Protein AF-A0A7S2J1M6-F1 (afdb_monomer_lite)

Sequence (266 aa):
MPSKGSQFCLNVWVRNKAAVVKSQAWEQVGDNVFGDVVGRIANNFVPDEEVVQGVAEAVLGDLAPELAKKGIHATAELVFLQSNFFVLLVEVRSADFQRMAENGVISRATAHLIQCFEFLPLVARRPLLSSVLCSVAEGLVPELPDEVQADLARRGGVDARVAAAPIADQAAALFDAVAALRQEELDRQRKNSLKQAARDFTGQKEPTLADVTQAVARRCDADIRRTVDFVRDFLEMADCRGPPTVALEQAPSAAAVGDSSLVQKR

Foldseek 3Di:
DAQLLQKWKKKKFFDCLLVLLLVVLCVVPDPDPCSVVVSVVSSVVDALQVSQVVLVVVCQVVVQVVVVQLQWHKHWDWDDTDRRMTMIMIGTPAGDLVSNCVVVVDPPVVSVVLVVLVPPDPVVSVVVRSVVSSVVSVVCQVPVQVVSQVCCCVPRVTRMRMGMGRPVCVVVVVVVVVVVVVVVVVVVVVVVVVQVVQCVQQVDPGDDPVSSVVSVVVVVVVVVVVVVVVVVVVVVVVVPDDDPPPPPDDDDDDDDDDDDDDDDDD

Structure (mmCIF, N/CA/C/O backbone):
data_AF-A0A7S2J1M6-F1
#
_entry.id   AF-A0A7S2J1M6-F1
#
loop_
_atom_site.group_PDB
_atom_site.id
_atom_site.type_symbol
_atom_site.label_atom_id
_atom_site.label_alt_id
_atom_site.label_comp_id
_atom_site.label_asym_id
_atom_site.label_entity_id
_atom_site.label_seq_id
_atom_site.pdbx_PDB_ins_code
_atom_site.Cartn_x
_atom_site.Cartn_y
_atom_site.Cartn_z
_atom_site.occupancy
_atom_site.B_iso_or_equiv
_atom_site.auth_seq_id
_atom_site.auth_comp_id
_atom_site.auth_asym_id
_atom_site.auth_atom_id
_atom_site.pdbx_PDB_model_num
ATOM 1 N N . MET A 1 1 ? 2.517 -9.360 -26.461 1.00 47.19 1 MET A N 1
ATOM 2 C CA . MET A 1 1 ? 2.371 -10.146 -25.221 1.00 47.19 1 MET A CA 1
ATOM 3 C C . MET A 1 1 ? 3.200 -9.441 -24.164 1.00 47.19 1 MET A C 1
ATOM 5 O O . MET A 1 1 ? 4.403 -9.337 -24.387 1.00 47.19 1 MET A O 1
ATOM 9 N N . PRO A 1 2 ? 2.581 -8.873 -23.120 1.00 56.72 2 PRO A N 1
ATOM 10 C CA . PRO A 1 2 ? 3.318 -8.289 -22.005 1.00 56.72 2 PRO A CA 1
ATOM 11 C C . PRO A 1 2 ? 4.146 -9.378 -21.314 1.00 56.72 2 PRO A C 1
ATOM 13 O O . PRO A 1 2 ? 3.701 -10.520 -21.169 1.00 56.72 2 PRO A O 1
ATOM 16 N N . SER A 1 3 ? 5.386 -9.056 -20.965 1.00 69.88 3 SER A N 1
ATOM 17 C CA . SER A 1 3 ? 6.261 -9.964 -20.232 1.00 69.88 3 SER A CA 1
ATOM 18 C C . SER A 1 3 ? 5.786 -10.061 -18.790 1.00 69.88 3 SER A C 1
ATOM 20 O O . SER A 1 3 ? 5.729 -9.053 -18.100 1.00 69.88 3 SER A O 1
ATOM 22 N N . LYS A 1 4 ? 5.477 -11.272 -18.314 1.00 75.56 4 LYS A N 1
ATOM 23 C CA . LYS A 1 4 ? 4.943 -11.505 -16.958 1.00 75.56 4 LYS A CA 1
ATOM 24 C C . LYS A 1 4 ? 5.809 -10.933 -15.818 1.00 75.56 4 LYS A C 1
ATOM 26 O O . LYS A 1 4 ? 5.301 -10.784 -14.718 1.00 75.56 4 LYS A O 1
ATOM 31 N N . GLY A 1 5 ? 7.086 -10.630 -16.068 1.00 83.19 5 GLY A N 1
ATOM 32 C CA . GLY A 1 5 ? 8.003 -10.062 -15.073 1.00 83.19 5 GLY A CA 1
ATOM 33 C C . GLY A 1 5 ? 8.078 -8.531 -15.037 1.00 83.19 5 GLY A C 1
ATOM 34 O O . GLY A 1 5 ? 8.731 -7.996 -14.156 1.00 83.19 5 GLY A O 1
ATOM 35 N N . SER A 1 6 ? 7.421 -7.804 -15.949 1.00 92.75 6 SER A N 1
ATOM 36 C CA . SER A 1 6 ? 7.389 -6.328 -15.917 1.00 92.75 6 SER A CA 1
ATOM 37 C C . SER A 1 6 ? 6.178 -5.774 -15.155 1.00 92.75 6 SER A C 1
ATOM 39 O O . SER A 1 6 ? 5.836 -4.600 -15.295 1.00 92.75 6 SER A O 1
ATOM 41 N N . GLN A 1 7 ? 5.502 -6.634 -14.392 1.00 96.56 7 GLN A N 1
ATOM 42 C CA . GLN A 1 7 ? 4.302 -6.325 -13.628 1.00 96.56 7 GLN A CA 1
ATOM 43 C C . GLN A 1 7 ? 4.532 -6.630 -12.150 1.00 96.56 7 GLN A C 1
ATOM 45 O O . GLN A 1 7 ? 5.134 -7.647 -11.800 1.00 96.56 7 GLN A O 1
ATOM 50 N N . PHE A 1 8 ? 4.003 -5.774 -11.287 1.00 97.25 8 PHE A N 1
ATOM 51 C CA . PHE A 1 8 ? 3.971 -5.976 -9.843 1.00 97.25 8 PHE A CA 1
ATOM 52 C C . PHE A 1 8 ? 2.732 -5.296 -9.261 1.00 97.25 8 PHE A C 1
ATOM 54 O O . PHE A 1 8 ? 2.086 -4.479 -9.918 1.00 97.25 8 PHE A O 1
ATOM 61 N N . CYS A 1 9 ? 2.387 -5.645 -8.029 1.00 97.88 9 CYS A N 1
ATOM 62 C CA . CYS A 1 9 ? 1.252 -5.065 -7.331 1.00 97.88 9 CYS A CA 1
ATOM 63 C C . CYS A 1 9 ? 1.724 -4.175 -6.188 1.00 97.88 9 CYS A C 1
ATOM 65 O O . CYS A 1 9 ? 2.640 -4.537 -5.452 1.00 97.88 9 CYS A O 1
ATOM 67 N N . LEU A 1 10 ? 1.066 -3.032 -6.022 1.00 98.12 10 LEU A N 1
ATOM 68 C CA . LEU A 1 10 ? 1.240 -2.119 -4.904 1.00 98.12 10 LEU A CA 1
ATOM 69 C C . LEU A 1 10 ? 0.032 -2.251 -3.973 1.00 98.12 10 LEU A C 1
ATOM 71 O O . LEU A 1 10 ? -1.084 -1.878 -4.324 1.00 98.12 10 LEU A O 1
ATOM 75 N N . ASN A 1 11 ? 0.266 -2.815 -2.797 1.00 97.56 11 ASN A N 1
ATOM 76 C CA . ASN A 1 11 ? -0.709 -3.049 -1.743 1.00 97.56 11 ASN A CA 1
ATOM 77 C C . ASN A 1 11 ? -0.677 -1.864 -0.766 1.00 97.56 11 ASN A C 1
ATOM 79 O O . ASN A 1 11 ? 0.378 -1.561 -0.204 1.00 97.56 11 ASN A O 1
ATOM 83 N N . VAL A 1 12 ? -1.810 -1.194 -0.553 1.00 97.06 12 VAL A N 1
ATOM 84 C CA . VAL A 1 12 ? -1.896 0.023 0.270 1.00 97.06 12 VAL A CA 1
ATOM 85 C C . VAL A 1 12 ? -2.959 -0.149 1.352 1.00 97.06 12 VAL A C 1
ATOM 87 O O . VAL A 1 12 ? -4.118 -0.422 1.052 1.00 97.06 12 VAL A O 1
ATOM 90 N N . TRP A 1 13 ? -2.572 0.043 2.616 1.00 95.81 13 TRP A N 1
ATOM 91 C CA . TRP A 1 13 ? -3.456 0.013 3.785 1.00 95.81 13 TRP A CA 1
ATOM 92 C C . TRP A 1 13 ? -3.543 1.399 4.413 1.00 95.81 13 TRP A C 1
ATOM 94 O O . TRP A 1 13 ? -2.564 1.878 4.985 1.00 95.81 13 TRP A O 1
ATOM 104 N N . VAL A 1 14 ? -4.719 2.012 4.383 1.00 95.31 14 VAL A N 1
ATOM 105 C CA . VAL A 1 14 ? -4.987 3.307 5.013 1.00 95.31 14 VAL A CA 1
ATOM 106 C C . VAL A 1 14 ? -5.301 3.095 6.496 1.00 95.31 14 VAL A C 1
ATOM 108 O O . VAL A 1 14 ? -6.255 2.405 6.853 1.00 95.31 14 VAL A O 1
ATOM 111 N N . ARG A 1 15 ? -4.503 3.673 7.397 1.00 92.25 15 ARG A N 1
ATOM 112 C CA . ARG A 1 15 ? -4.643 3.478 8.853 1.00 92.25 15 ARG A CA 1
ATOM 113 C C . ARG A 1 15 ? -5.477 4.552 9.535 1.00 92.25 15 ARG A C 1
ATOM 115 O O . ARG A 1 15 ? -6.099 4.284 10.559 1.00 92.25 15 ARG A O 1
ATOM 122 N N . ASN A 1 16 ? -5.509 5.767 8.993 1.00 89.31 16 ASN A N 1
ATOM 123 C CA . ASN A 1 16 ? -6.052 6.935 9.686 1.00 89.31 16 ASN A CA 1
ATOM 124 C C . ASN A 1 16 ? -7.261 7.578 8.984 1.00 89.31 16 ASN A C 1
ATOM 126 O O . ASN A 1 16 ? -7.291 8.796 8.819 1.00 89.31 16 ASN A O 1
ATOM 130 N N . LYS A 1 17 ? -8.310 6.804 8.658 1.00 82.81 17 LYS A N 1
ATOM 131 C CA . LYS A 1 17 ? -9.544 7.330 8.025 1.00 82.81 17 LYS A CA 1
ATOM 132 C C . LYS A 1 17 ? -10.025 8.647 8.645 1.00 82.81 17 LYS A C 1
ATOM 134 O O . LYS A 1 17 ? -10.287 9.608 7.933 1.00 82.81 17 LYS A O 1
ATOM 139 N N . ALA A 1 18 ? -10.126 8.696 9.974 1.00 80.06 18 ALA A N 1
ATOM 140 C CA . ALA A 1 18 ? -10.664 9.859 10.676 1.00 80.06 18 ALA A CA 1
ATOM 141 C C . ALA A 1 18 ? -9.866 11.148 10.411 1.00 80.06 18 ALA A C 1
ATOM 143 O O . ALA A 1 18 ? -10.448 12.230 10.401 1.00 80.06 18 ALA A O 1
ATOM 144 N N . ALA A 1 19 ? -8.553 11.042 10.188 1.00 80.19 19 ALA A N 1
ATOM 145 C CA . ALA A 1 19 ? -7.719 12.186 9.841 1.00 80.19 19 ALA A CA 1
ATOM 146 C C . ALA A 1 19 ? -7.957 12.634 8.393 1.00 80.19 19 ALA A C 1
ATOM 148 O O . ALA A 1 19 ? -8.069 13.833 8.158 1.00 80.19 19 ALA A O 1
ATOM 149 N N . VAL A 1 20 ? -8.121 11.686 7.463 1.00 81.12 20 VAL A N 1
ATOM 150 C CA . VAL A 1 20 ? -8.405 11.966 6.044 1.00 81.12 20 VAL A CA 1
ATOM 151 C C . VAL A 1 20 ? -9.779 12.615 5.863 1.00 81.12 20 VAL A C 1
ATOM 153 O O . VAL A 1 20 ? -9.910 13.624 5.179 1.00 81.12 20 VAL A O 1
ATOM 156 N N . VAL A 1 21 ? -10.813 12.101 6.538 1.00 80.88 21 VAL A N 1
ATOM 157 C CA . VAL A 1 21 ? -12.148 12.725 6.496 1.00 80.88 21 VAL A CA 1
ATOM 158 C C . VAL A 1 21 ? -12.108 14.120 7.110 1.00 80.88 21 VAL A C 1
ATOM 160 O O . VAL A 1 21 ? -12.765 15.038 6.621 1.00 80.88 21 VAL A O 1
ATOM 163 N N . LYS A 1 22 ? -11.320 14.303 8.178 1.00 78.56 22 LYS A N 1
ATOM 164 C CA . LYS A 1 22 ? -11.146 15.617 8.786 1.00 78.56 22 LYS A CA 1
ATOM 165 C C . LYS A 1 22 ? -10.484 16.583 7.799 1.00 78.56 22 LYS A C 1
ATOM 167 O O . LYS A 1 22 ? -11.046 17.649 7.593 1.00 78.56 22 LYS A O 1
ATOM 172 N N . SER A 1 23 ? -9.363 16.239 7.163 1.00 78.69 23 SER A N 1
ATOM 173 C CA . SER A 1 23 ? -8.693 17.149 6.218 1.00 78.69 23 SER A CA 1
ATOM 174 C C . SER A 1 23 ? -9.594 17.539 5.041 1.00 78.69 23 SER A C 1
ATOM 176 O O . SER A 1 23 ? -9.732 18.727 4.761 1.00 78.69 23 SER A O 1
ATOM 178 N N . GLN A 1 24 ? -10.306 16.581 4.441 1.00 79.31 24 GLN A N 1
ATOM 179 C CA . GLN A 1 24 ? -11.244 16.855 3.343 1.00 79.31 24 GLN A CA 1
ATOM 180 C C . GLN A 1 24 ? -12.424 17.743 3.769 1.00 79.31 24 GLN A C 1
ATOM 182 O O . GLN A 1 24 ? -12.819 18.653 3.040 1.00 79.31 24 GLN A O 1
ATOM 187 N N . ALA A 1 25 ? -12.984 17.519 4.961 1.00 78.94 25 ALA A N 1
ATOM 188 C CA . ALA A 1 25 ? -14.056 18.366 5.482 1.00 78.94 25 ALA A CA 1
ATOM 189 C C . ALA A 1 25 ? -13.577 19.805 5.741 1.00 78.94 25 ALA A C 1
ATOM 191 O O . ALA A 1 25 ? -14.325 20.753 5.509 1.00 78.94 25 ALA A O 1
ATOM 192 N N . TRP A 1 26 ? -12.333 19.977 6.197 1.00 76.00 26 TRP A N 1
ATOM 193 C CA . TRP A 1 26 ? -11.738 21.298 6.412 1.00 76.00 26 TRP A CA 1
ATOM 194 C C . TRP A 1 26 ? -11.532 22.063 5.098 1.00 76.00 26 TRP A C 1
ATOM 196 O O . TRP A 1 26 ? -11.856 23.248 5.041 1.00 76.00 26 TRP A O 1
ATOM 206 N N . GLU A 1 27 ? -11.095 21.395 4.027 1.00 81.81 27 GLU A N 1
ATOM 207 C CA . GLU A 1 27 ? -10.958 22.025 2.704 1.00 81.81 27 GLU A CA 1
ATOM 208 C C . GLU A 1 27 ? -12.296 22.520 2.135 1.00 81.81 27 GLU A C 1
ATOM 210 O O . GLU A 1 27 ? -12.349 23.589 1.529 1.00 81.81 27 GLU A O 1
ATOM 215 N N . GLN A 1 28 ? -13.392 21.784 2.352 1.00 79.06 28 GLN A N 1
ATOM 216 C CA . GLN A 1 28 ? -14.710 22.165 1.826 1.00 79.06 28 GLN A CA 1
ATOM 217 C C . GLN A 1 28 ? -15.414 23.259 2.641 1.00 79.06 28 GLN A C 1
ATOM 219 O O . GLN A 1 28 ? -16.162 24.059 2.079 1.00 79.06 28 GLN A O 1
ATOM 224 N N . VAL A 1 29 ? -15.224 23.286 3.964 1.00 75.50 29 VAL A N 1
ATOM 225 C CA . VAL A 1 29 ? -15.975 24.174 4.876 1.00 75.50 29 VAL A CA 1
ATOM 226 C C . VAL A 1 29 ? -15.217 25.481 5.178 1.00 75.50 29 VAL A C 1
ATOM 228 O O . VAL A 1 29 ? -15.825 26.463 5.623 1.00 75.50 29 VAL A O 1
ATOM 231 N N . GLY A 1 30 ? -13.910 25.522 4.892 1.00 68.00 30 GLY A N 1
ATOM 232 C CA . GLY A 1 30 ? -13.017 26.631 5.233 1.00 68.00 30 GLY A CA 1
ATOM 233 C C . GLY A 1 30 ? -12.743 26.731 6.741 1.00 68.00 30 GLY A C 1
ATOM 234 O O . GLY A 1 30 ? -13.326 25.995 7.536 1.00 68.00 30 GLY A O 1
ATOM 235 N N . ASP A 1 31 ? -11.891 27.682 7.149 1.00 73.56 31 ASP A N 1
ATOM 236 C CA . ASP A 1 31 ? -11.398 27.890 8.534 1.00 73.56 31 ASP A CA 1
ATOM 237 C C . ASP A 1 31 ? -12.462 28.327 9.569 1.00 73.56 31 ASP A C 1
ATOM 239 O O . ASP A 1 31 ? -12.168 28.888 10.629 1.00 73.56 31 ASP A O 1
ATOM 243 N N . ASN A 1 32 ? -13.739 28.083 9.295 1.00 71.31 32 ASN A N 1
ATOM 244 C CA . ASN A 1 32 ? -14.811 28.414 10.212 1.00 71.31 32 ASN A CA 1
ATOM 245 C C . ASN A 1 32 ? -14.785 27.480 11.433 1.00 71.31 32 ASN A C 1
ATOM 247 O O . ASN A 1 32 ? -14.615 26.267 11.321 1.00 71.31 32 ASN A O 1
ATOM 251 N N . VAL A 1 33 ? -15.065 28.046 12.612 1.00 67.81 33 VAL A N 1
ATOM 252 C CA . VAL A 1 33 ? -15.052 27.400 13.948 1.00 67.81 33 VAL A CA 1
ATOM 253 C C . VAL A 1 33 ? -15.918 26.121 14.040 1.00 67.81 33 VAL A C 1
ATOM 255 O O . VAL A 1 33 ? -15.810 25.346 14.987 1.00 67.81 33 VAL A O 1
ATOM 258 N N . PHE A 1 34 ? -16.754 25.846 13.037 1.00 69.94 34 PHE A N 1
ATOM 259 C CA . PHE A 1 34 ? -17.574 24.639 12.936 1.00 69.94 34 PHE A CA 1
ATOM 260 C C . PHE A 1 34 ? -16.851 23.407 12.356 1.00 69.94 34 PHE A C 1
ATOM 262 O O . PHE A 1 34 ? -17.413 22.310 12.417 1.00 69.94 34 PHE A O 1
ATOM 269 N N . GLY A 1 35 ? -15.618 23.536 11.848 1.00 63.69 35 GLY A N 1
ATOM 270 C CA . GLY A 1 35 ? -14.885 22.446 11.185 1.00 63.69 35 GLY A CA 1
ATOM 271 C C . GLY A 1 35 ? -14.707 21.183 12.040 1.00 63.69 35 GLY A C 1
ATOM 272 O O . GLY A 1 35 ? -14.853 20.063 11.549 1.00 63.69 35 GLY A O 1
ATOM 273 N N . ASP A 1 36 ? -14.490 21.329 13.350 1.00 69.31 36 ASP A N 1
ATOM 274 C CA . ASP A 1 36 ? -14.321 20.183 14.256 1.00 69.31 36 ASP A CA 1
ATOM 275 C C . ASP A 1 36 ? -15.618 19.395 14.502 1.00 69.31 36 ASP A C 1
ATOM 277 O O . ASP A 1 36 ? -15.585 18.171 14.661 1.00 69.31 36 ASP A O 1
ATOM 281 N N . VAL A 1 37 ? -16.770 20.074 14.520 1.00 71.62 37 VAL A N 1
ATOM 282 C CA . VAL A 1 37 ? -18.077 19.424 14.704 1.00 71.62 37 VAL A CA 1
ATOM 283 C C . VAL A 1 37 ? -18.507 18.745 13.406 1.00 71.62 37 VAL A C 1
ATOM 285 O O . VAL A 1 37 ? -18.929 17.587 13.435 1.00 71.62 37 VAL A O 1
ATOM 288 N N . VAL A 1 38 ? -18.334 19.423 12.267 1.00 69.31 38 VAL A N 1
ATOM 289 C CA . VAL A 1 38 ? -18.651 18.871 10.942 1.00 69.31 38 VAL A CA 1
ATOM 290 C C . VAL A 1 38 ? -17.779 17.655 10.638 1.00 69.31 38 VAL A C 1
ATOM 292 O O . VAL A 1 38 ? -18.313 16.635 10.215 1.00 69.31 38 VAL A O 1
ATOM 295 N N . GLY A 1 39 ? -16.482 17.689 10.961 1.00 68.12 39 GLY A N 1
ATOM 296 C CA . GLY A 1 39 ? -15.585 16.546 10.765 1.00 68.12 39 GLY A CA 1
ATOM 297 C C . GLY A 1 39 ? -16.007 15.293 11.545 1.00 68.12 39 GLY A C 1
ATOM 298 O O . GLY A 1 39 ? -15.953 14.185 11.013 1.00 68.12 39 GLY A O 1
ATOM 299 N N . ARG A 1 40 ? -16.497 15.441 12.787 1.00 70.75 40 ARG A N 1
ATOM 300 C CA . ARG A 1 40 ? -17.005 14.299 13.577 1.00 70.75 40 ARG A CA 1
ATOM 301 C C . ARG A 1 40 ? -18.289 13.711 13.005 1.00 70.75 40 ARG A C 1
ATOM 303 O O . ARG A 1 40 ? -18.474 12.499 13.070 1.00 70.75 40 ARG A O 1
ATOM 310 N N . ILE A 1 41 ? -19.174 14.561 12.490 1.00 69.25 41 ILE A N 1
ATOM 311 C CA . ILE A 1 41 ? -20.429 14.128 11.874 1.00 69.25 41 ILE A CA 1
ATOM 312 C C . ILE A 1 41 ? -20.116 13.430 10.547 1.00 69.25 41 ILE A C 1
ATOM 314 O O . ILE A 1 41 ? -20.495 12.276 10.377 1.00 69.25 41 ILE A O 1
ATOM 318 N N . ALA A 1 42 ? -19.342 14.070 9.668 1.00 68.12 42 ALA A N 1
ATOM 319 C CA . ALA A 1 42 ? -18.952 13.537 8.365 1.00 68.12 42 ALA A CA 1
ATOM 320 C C . ALA A 1 42 ? -18.260 12.170 8.471 1.00 68.12 42 ALA A C 1
ATOM 322 O O . ALA A 1 42 ? -18.584 11.263 7.712 1.00 68.12 42 ALA A O 1
ATOM 323 N N . ASN A 1 43 ? -17.394 11.964 9.468 1.00 74.12 43 ASN A N 1
ATOM 324 C CA . ASN A 1 43 ? -16.700 10.685 9.652 1.00 74.12 43 ASN A CA 1
ATOM 325 C C . ASN A 1 43 ? -17.636 9.488 9.919 1.00 74.12 43 ASN A C 1
ATOM 327 O O . ASN A 1 43 ? -17.254 8.349 9.650 1.00 74.12 43 ASN A O 1
ATOM 331 N N . ASN A 1 44 ? -18.852 9.737 10.417 1.00 75.25 44 ASN A N 1
ATOM 332 C CA . ASN A 1 44 ? -19.869 8.700 10.605 1.00 75.25 44 ASN A CA 1
ATOM 333 C C . ASN A 1 44 ? -20.751 8.482 9.364 1.00 75.25 44 ASN A C 1
ATOM 335 O O . ASN A 1 44 ? -21.422 7.457 9.292 1.00 75.25 44 ASN A O 1
ATOM 339 N N . PHE A 1 45 ? -20.784 9.436 8.429 1.00 79.12 45 PHE A N 1
ATOM 340 C CA . PHE A 1 45 ? -21.644 9.384 7.242 1.00 79.12 45 PHE A CA 1
ATOM 341 C C . PHE A 1 45 ? -20.906 8.957 5.977 1.00 79.12 45 PHE A C 1
ATOM 343 O O . PHE A 1 45 ? -21.523 8.322 5.130 1.00 79.12 45 PHE A O 1
ATOM 350 N N . VAL A 1 46 ? -19.615 9.276 5.851 1.00 79.62 46 VAL A N 1
ATOM 351 C CA . VAL A 1 46 ? -18.814 8.881 4.688 1.00 79.62 46 VAL A CA 1
ATOM 352 C C . VAL A 1 46 ? -18.369 7.423 4.864 1.00 79.62 46 VAL A C 1
ATOM 354 O O . VAL A 1 46 ? -17.653 7.131 5.835 1.00 79.62 46 VAL A O 1
ATOM 357 N N . PRO A 1 47 ? -18.770 6.496 3.976 1.00 84.50 47 PRO A N 1
ATOM 358 C CA . PRO A 1 47 ? -18.284 5.121 3.977 1.00 84.50 47 PRO A CA 1
ATOM 359 C C . PRO A 1 47 ? -16.755 5.073 3.882 1.00 84.50 47 PRO A C 1
ATOM 361 O O . PRO A 1 47 ? -16.139 5.883 3.192 1.00 84.50 47 PRO A O 1
ATOM 364 N N . ASP A 1 48 ? -16.124 4.111 4.560 1.00 84.56 48 ASP A N 1
ATOM 365 C CA . ASP A 1 48 ? -14.664 3.913 4.496 1.00 84.56 48 ASP A CA 1
ATOM 366 C C . ASP A 1 48 ? -14.185 3.753 3.044 1.00 84.56 48 ASP A C 1
ATOM 368 O O . ASP A 1 48 ? -13.142 4.278 2.662 1.00 84.56 48 ASP A O 1
ATOM 372 N N . GLU A 1 49 ? -14.994 3.068 2.240 1.00 88.62 49 GLU A N 1
ATOM 373 C CA . GLU A 1 49 ? -14.730 2.743 0.841 1.00 88.62 49 GLU A CA 1
ATOM 374 C C . GLU A 1 49 ? -14.636 3.990 -0.046 1.00 88.62 49 GLU A C 1
ATOM 376 O O . GLU A 1 49 ? -13.756 4.041 -0.898 1.00 88.62 49 GLU A O 1
ATOM 381 N N . GLU A 1 50 ? -15.457 5.021 0.188 1.00 90.12 50 GLU A N 1
ATOM 382 C CA . GLU A 1 50 ? -15.409 6.270 -0.592 1.00 90.12 50 GLU A CA 1
ATOM 383 C C . GLU A 1 50 ? -14.106 7.039 -0.342 1.00 90.12 50 GLU A C 1
ATOM 385 O O . GLU A 1 50 ? -13.464 7.520 -1.276 1.00 90.12 50 GLU A O 1
ATOM 390 N N . VAL A 1 51 ? -13.670 7.109 0.922 1.00 89.69 51 VAL A N 1
ATOM 391 C CA . VAL A 1 51 ? -12.403 7.761 1.290 1.00 89.69 51 VAL A CA 1
ATOM 392 C C . VAL A 1 51 ? -11.232 7.032 0.640 1.00 89.69 51 VAL A C 1
ATOM 394 O O . VAL A 1 51 ? -10.332 7.651 0.076 1.00 89.69 51 VAL A O 1
ATOM 397 N N . VAL A 1 52 ? -11.244 5.704 0.717 1.00 93.62 52 VAL A N 1
ATOM 398 C CA . VAL A 1 52 ? -10.154 4.857 0.228 1.00 93.62 52 VAL A CA 1
ATOM 399 C C . VAL A 1 52 ? -10.112 4.850 -1.292 1.00 93.62 52 VAL A C 1
ATOM 401 O O . VAL A 1 52 ? -9.022 4.892 -1.855 1.00 93.62 52 VAL A O 1
ATOM 404 N N . GLN A 1 53 ? -11.267 4.886 -1.957 1.00 95.69 53 GLN A N 1
ATOM 405 C CA . GLN A 1 53 ? -11.353 5.072 -3.399 1.00 95.69 53 GLN A CA 1
ATOM 406 C C . GLN A 1 53 ? -10.746 6.414 -3.822 1.00 95.69 53 GLN A C 1
ATOM 408 O O . GLN A 1 53 ? -9.918 6.434 -4.728 1.00 95.69 53 GLN A O 1
ATOM 413 N N . GLY A 1 54 ? -11.068 7.512 -3.129 1.00 93.81 54 GLY A N 1
ATOM 414 C CA . GLY A 1 54 ? -10.469 8.820 -3.415 1.00 93.81 54 GLY A CA 1
ATOM 415 C C . GLY A 1 54 ? -8.943 8.825 -3.256 1.00 93.81 54 GLY A C 1
ATOM 416 O O . GLY A 1 54 ? -8.229 9.366 -4.099 1.00 93.81 54 GLY A O 1
ATOM 417 N N . VAL A 1 55 ? -8.422 8.164 -2.214 1.00 95.06 55 VAL A N 1
ATOM 418 C CA . VAL A 1 55 ? -6.970 7.979 -2.037 1.00 95.06 55 VAL A CA 1
ATOM 419 C C . VAL A 1 55 ? -6.384 7.125 -3.165 1.00 95.06 55 VAL A C 1
ATOM 421 O O . VAL A 1 55 ? -5.336 7.471 -3.707 1.00 95.06 55 VAL A O 1
ATOM 424 N N . ALA A 1 56 ? -7.048 6.033 -3.548 1.00 96.88 56 ALA A N 1
ATOM 425 C CA . ALA A 1 56 ? -6.588 5.154 -4.618 1.00 96.88 56 ALA A CA 1
ATOM 426 C C . ALA A 1 56 ? -6.525 5.879 -5.970 1.00 96.88 56 ALA A C 1
ATOM 428 O O . ALA A 1 56 ? -5.532 5.746 -6.681 1.00 96.88 56 ALA A O 1
ATOM 429 N N . GLU A 1 57 ? -7.539 6.678 -6.305 1.00 97.12 57 GLU A N 1
ATOM 430 C CA . GLU A 1 57 ? -7.591 7.487 -7.527 1.00 97.12 57 GLU A CA 1
ATOM 431 C C . GLU A 1 57 ? -6.501 8.567 -7.550 1.00 97.12 57 GLU A C 1
ATOM 433 O O . GLU A 1 57 ? -5.857 8.761 -8.583 1.00 97.12 57 GLU A O 1
ATOM 438 N N . ALA A 1 58 ? -6.229 9.216 -6.412 1.00 95.50 58 ALA A N 1
ATOM 439 C CA . ALA A 1 58 ? -5.132 10.177 -6.292 1.00 95.50 58 ALA A CA 1
ATOM 440 C C . ALA A 1 58 ? -3.765 9.515 -6.535 1.00 95.50 58 ALA A C 1
ATOM 442 O O . ALA A 1 58 ? -2.975 10.001 -7.346 1.00 95.50 58 ALA A O 1
ATOM 443 N N . VAL A 1 59 ? -3.507 8.361 -5.903 1.00 96.88 59 VAL A N 1
ATOM 444 C CA . VAL A 1 59 ? -2.273 7.589 -6.137 1.00 96.88 59 VAL A CA 1
ATOM 445 C C . VAL A 1 59 ? -2.185 7.154 -7.599 1.00 96.88 59 VAL A C 1
ATOM 447 O O . VAL A 1 59 ? -1.125 7.269 -8.204 1.00 96.88 59 VAL A O 1
ATOM 450 N N . LEU A 1 60 ? -3.288 6.690 -8.191 1.00 96.75 60 LEU A N 1
ATOM 451 C CA . LEU A 1 60 ? -3.339 6.264 -9.590 1.00 96.75 60 LEU A CA 1
ATOM 452 C C . LEU A 1 60 ? -2.974 7.405 -10.554 1.00 96.75 60 LEU A C 1
ATOM 454 O O . LEU A 1 60 ? -2.228 7.184 -11.510 1.00 96.75 60 LEU A O 1
ATOM 458 N N . GLY A 1 61 ? -3.481 8.613 -10.289 1.00 96.62 61 GLY A N 1
ATOM 459 C CA . GLY A 1 61 ? -3.216 9.813 -11.081 1.00 96.62 61 GLY A CA 1
ATOM 460 C C . GLY A 1 61 ? -1.769 10.298 -10.992 1.00 96.62 61 GLY A C 1
ATOM 461 O O . GLY A 1 61 ? -1.209 10.712 -12.007 1.00 96.62 61 GLY A O 1
ATOM 462 N N . ASP A 1 62 ? -1.147 10.193 -9.817 1.00 96.88 62 ASP A N 1
ATOM 463 C CA . ASP A 1 62 ? 0.205 10.708 -9.571 1.00 96.88 62 ASP A CA 1
ATOM 464 C C . ASP A 1 62 ? 1.314 9.689 -9.884 1.00 96.88 62 ASP A C 1
ATOM 466 O O . ASP A 1 62 ? 2.413 10.072 -10.298 1.00 96.88 62 ASP A O 1
ATOM 470 N N . LEU A 1 63 ? 1.043 8.386 -9.760 1.00 97.19 63 LEU A N 1
ATOM 471 C CA . LEU A 1 63 ? 2.071 7.347 -9.839 1.00 97.19 63 LEU A CA 1
ATOM 472 C C . LEU A 1 63 ? 2.791 7.307 -11.194 1.00 97.19 63 LEU A C 1
ATOM 474 O O . LEU A 1 63 ? 4.022 7.308 -11.251 1.00 97.19 63 LEU A O 1
ATOM 478 N N . ALA A 1 64 ? 2.042 7.274 -12.299 1.00 96.94 64 ALA A N 1
ATOM 479 C CA . ALA A 1 64 ? 2.639 7.203 -13.632 1.00 96.94 64 ALA A CA 1
ATOM 480 C C . ALA A 1 64 ? 3.440 8.475 -13.994 1.00 96.94 64 ALA A C 1
ATOM 482 O O . ALA A 1 64 ? 4.569 8.335 -14.475 1.00 96.94 64 ALA A O 1
ATOM 483 N N . PRO A 1 65 ? 2.942 9.705 -13.739 1.00 97.38 65 PRO A N 1
ATOM 484 C CA . PRO A 1 65 ? 3.738 10.922 -13.890 1.00 97.38 65 PRO A CA 1
ATOM 485 C C . PRO A 1 65 ? 5.024 10.944 -13.055 1.00 97.38 65 PRO A C 1
ATOM 487 O O . PRO A 1 65 ? 6.063 11.354 -13.574 1.00 97.38 65 PRO A O 1
ATOM 490 N N . GLU A 1 66 ? 4.992 10.507 -11.792 1.00 96.44 66 GLU A N 1
ATOM 491 C CA . GLU A 1 66 ? 6.190 10.469 -10.939 1.00 96.44 66 GLU A CA 1
ATOM 492 C C . GLU A 1 66 ? 7.227 9.460 -11.463 1.00 96.44 66 GLU A C 1
ATOM 494 O O . GLU A 1 66 ? 8.410 9.791 -11.584 1.00 96.44 66 GLU A O 1
ATOM 499 N N . LEU A 1 67 ? 6.800 8.270 -11.900 1.00 97.12 67 LEU A N 1
ATOM 500 C CA . LEU A 1 67 ? 7.687 7.294 -12.549 1.00 97.12 67 LEU A CA 1
ATOM 501 C C . LEU A 1 67 ? 8.254 7.816 -13.878 1.00 97.12 67 LEU A C 1
ATOM 503 O O . LEU A 1 67 ? 9.439 7.630 -14.172 1.00 97.12 67 LEU A O 1
ATOM 507 N N . ALA A 1 68 ? 7.457 8.553 -14.655 1.00 97.50 68 ALA A N 1
ATOM 508 C CA . ALA A 1 68 ? 7.913 9.154 -15.904 1.00 97.50 68 ALA A CA 1
ATOM 509 C C . ALA A 1 68 ? 9.023 10.192 -15.675 1.00 97.50 68 ALA A C 1
ATOM 511 O O . ALA A 1 68 ? 9.929 10.310 -16.506 1.00 97.50 68 ALA A O 1
ATOM 512 N N . LYS A 1 69 ? 9.025 10.904 -14.534 1.00 96.56 69 LYS A N 1
ATOM 513 C CA . LYS A 1 69 ? 10.128 11.813 -14.169 1.00 96.56 69 LYS A CA 1
ATOM 514 C C . LYS A 1 69 ? 11.457 11.073 -14.035 1.00 96.56 69 LYS A C 1
ATOM 516 O O . LYS A 1 69 ? 12.482 11.618 -14.452 1.00 96.56 69 LYS A O 1
ATOM 521 N N . LYS A 1 70 ? 11.414 9.828 -13.550 1.00 96.44 70 LYS A N 1
ATOM 522 C CA . LYS A 1 70 ? 12.557 8.912 -13.428 1.00 96.44 70 LYS A CA 1
ATOM 523 C C . LYS A 1 70 ? 12.949 8.230 -14.745 1.00 96.44 70 LYS A C 1
ATOM 525 O O . LYS A 1 70 ? 13.946 7.520 -14.778 1.00 96.44 70 LYS A O 1
ATOM 530 N N . GLY A 1 71 ? 12.211 8.462 -15.833 1.00 97.38 71 GLY A N 1
ATOM 531 C CA . GLY A 1 71 ? 12.425 7.790 -17.117 1.00 97.38 71 GLY A CA 1
ATOM 532 C C . GLY A 1 71 ? 11.742 6.428 -17.219 1.00 97.38 71 GLY A C 1
ATOM 533 O O . GLY A 1 71 ? 12.122 5.625 -18.061 1.00 97.38 71 GLY A O 1
ATOM 534 N N . ILE A 1 72 ? 10.744 6.139 -16.384 1.00 97.81 72 ILE A N 1
ATOM 535 C CA . ILE A 1 72 ? 10.017 4.866 -16.404 1.00 97.81 72 ILE A CA 1
ATOM 536 C C . ILE A 1 72 ? 8.590 5.126 -16.881 1.00 97.81 72 ILE A C 1
ATOM 538 O O . ILE A 1 72 ? 7.838 5.870 -16.258 1.00 97.81 72 ILE A O 1
ATOM 542 N N . HIS A 1 73 ? 8.193 4.495 -17.982 1.00 97.88 73 HIS A N 1
ATOM 543 C CA . HIS A 1 73 ? 6.826 4.567 -18.480 1.00 97.88 73 HIS A CA 1
ATOM 544 C C . HIS A 1 73 ? 6.050 3.352 -17.988 1.00 97.88 73 HIS A C 1
ATOM 546 O O . HIS A 1 73 ? 6.248 2.231 -18.465 1.00 97.88 73 HIS A O 1
ATOM 552 N N . ALA A 1 74 ? 5.151 3.587 -17.039 1.00 97.56 74 ALA A N 1
ATOM 553 C CA . ALA A 1 74 ? 4.298 2.560 -16.469 1.00 97.56 74 ALA A CA 1
ATOM 554 C C . ALA A 1 74 ? 2.816 2.907 -16.637 1.00 97.56 74 ALA A C 1
ATOM 556 O O . ALA A 1 74 ? 2.437 4.075 -16.721 1.00 97.56 74 ALA A O 1
ATOM 557 N N . THR A 1 75 ? 1.981 1.874 -16.677 1.00 97.56 75 THR A N 1
ATOM 558 C CA . THR A 1 75 ? 0.530 1.982 -16.507 1.00 97.56 75 THR A CA 1
ATOM 559 C C . THR A 1 75 ? 0.165 1.421 -15.144 1.00 97.56 75 THR A C 1
ATOM 561 O O . THR A 1 75 ? 0.715 0.394 -14.755 1.00 97.56 75 THR A O 1
ATOM 564 N N . ALA A 1 76 ? -0.760 2.067 -14.445 1.00 97.88 76 ALA A N 1
ATOM 565 C CA . ALA A 1 76 ? -1.296 1.577 -13.186 1.00 97.88 76 ALA A CA 1
ATOM 566 C C . ALA A 1 76 ? -2.811 1.379 -13.319 1.00 97.88 76 ALA A C 1
ATOM 568 O O . ALA A 1 76 ? -3.468 2.135 -14.035 1.00 97.88 76 ALA A O 1
ATOM 569 N N . GLU A 1 77 ? -3.351 0.366 -12.648 1.00 97.88 77 GLU A N 1
ATOM 570 C CA . GLU A 1 77 ? -4.780 0.048 -12.627 1.00 97.88 77 GLU A CA 1
ATOM 571 C C . GLU A 1 77 ? -5.202 -0.381 -11.219 1.00 97.88 77 GLU A C 1
ATOM 573 O O . GLU A 1 77 ? -4.499 -1.152 -10.566 1.00 97.88 77 GLU A O 1
ATOM 578 N N . LEU A 1 78 ? -6.354 0.095 -10.744 1.00 97.88 78 LEU A N 1
ATOM 579 C CA . LEU A 1 78 ? -6.951 -0.370 -9.493 1.00 97.88 78 LEU A CA 1
ATOM 580 C C . LEU A 1 78 ? -7.607 -1.740 -9.714 1.00 97.88 78 LEU A C 1
ATOM 582 O O . LEU A 1 78 ? -8.629 -1.830 -10.387 1.00 97.88 78 LEU A O 1
ATOM 586 N N . VAL A 1 79 ? -7.038 -2.800 -9.133 1.00 97.31 79 VAL A N 1
ATOM 587 C CA . VAL A 1 79 ? -7.516 -4.185 -9.337 1.00 97.31 79 VAL A CA 1
ATOM 588 C C . VAL A 1 79 ? -8.285 -4.754 -8.149 1.00 97.31 79 VAL A C 1
ATOM 590 O O . VAL A 1 79 ? -8.999 -5.746 -8.291 1.00 97.31 79 VAL A O 1
ATOM 593 N N . PHE A 1 80 ? -8.141 -4.154 -6.968 1.00 96.38 80 PHE A N 1
ATOM 594 C CA . PHE A 1 80 ? -8.836 -4.589 -5.762 1.00 96.38 80 PHE A CA 1
ATOM 595 C C . PHE A 1 80 ? -9.058 -3.413 -4.818 1.00 96.38 80 PHE A C 1
ATOM 597 O O . PHE A 1 80 ? -8.148 -2.611 -4.610 1.00 96.38 80 PHE A O 1
ATOM 604 N N . LEU A 1 81 ? -10.241 -3.348 -4.212 1.00 95.12 81 LEU A N 1
ATOM 605 C CA . LEU A 1 81 ? -10.588 -2.375 -3.183 1.00 95.12 81 LEU A CA 1
ATOM 606 C C . LEU A 1 81 ? -11.541 -3.030 -2.182 1.00 95.12 81 LEU A C 1
ATOM 608 O O . LEU A 1 81 ? -12.561 -3.600 -2.571 1.00 95.12 81 LEU A O 1
ATOM 612 N N . GLN A 1 82 ? -11.197 -2.969 -0.898 1.00 92.44 82 GLN A N 1
ATOM 613 C CA . GLN A 1 82 ? -12.038 -3.455 0.188 1.00 92.44 82 GLN A CA 1
ATOM 614 C C . GLN A 1 82 ? -11.731 -2.699 1.484 1.00 92.44 82 GLN A C 1
ATOM 616 O O . GLN A 1 82 ? -10.617 -2.783 2.003 1.00 92.44 82 GLN A O 1
ATOM 621 N N . SER A 1 83 ? -12.740 -2.035 2.060 1.00 89.81 83 SER A N 1
ATOM 622 C CA . SER A 1 83 ? -12.595 -1.253 3.296 1.00 89.81 83 SER A CA 1
ATOM 623 C C . SER A 1 83 ? -11.410 -0.277 3.198 1.00 89.81 83 SER A C 1
ATOM 625 O O . SER A 1 83 ? -11.368 0.517 2.266 1.00 89.81 83 SER A O 1
ATOM 627 N N . ASN A 1 84 ? -10.442 -0.339 4.115 1.00 92.81 84 ASN A N 1
ATOM 628 C CA . ASN A 1 84 ? -9.257 0.515 4.168 1.00 92.81 84 ASN A CA 1
ATOM 629 C C . ASN A 1 84 ? -8.048 -0.005 3.374 1.00 92.81 84 ASN A C 1
ATOM 631 O O . ASN A 1 84 ? -6.920 0.431 3.614 1.00 92.81 84 ASN A O 1
ATOM 635 N N . PHE A 1 85 ? -8.262 -0.938 2.450 1.00 94.94 85 PHE A N 1
ATOM 636 C CA . PHE A 1 85 ? -7.208 -1.581 1.682 1.00 94.94 85 PHE A CA 1
ATOM 637 C C . PHE A 1 85 ? -7.511 -1.581 0.185 1.00 94.94 85 PHE A C 1
ATOM 639 O O . PHE A 1 85 ? -8.633 -1.863 -0.240 1.00 94.94 85 PHE A O 1
ATOM 646 N N . PHE A 1 86 ? -6.489 -1.314 -0.622 1.00 97.06 86 PHE A N 1
ATOM 647 C CA . PHE A 1 86 ? -6.577 -1.415 -2.072 1.00 97.06 86 PHE A CA 1
ATOM 648 C C . PHE A 1 86 ? -5.272 -1.916 -2.691 1.00 97.06 86 PHE A C 1
ATOM 650 O O . PHE A 1 86 ? -4.200 -1.849 -2.083 1.00 97.06 86 PHE A O 1
ATOM 657 N N . VAL A 1 87 ? -5.377 -2.433 -3.915 1.00 97.81 87 VAL A N 1
ATOM 658 C CA . VAL A 1 87 ? -4.248 -2.955 -4.690 1.00 97.81 87 VAL A CA 1
ATOM 659 C C . VAL A 1 87 ? -4.227 -2.311 -6.066 1.00 97.81 87 VAL A C 1
ATOM 661 O O . VAL A 1 87 ? -5.210 -2.381 -6.808 1.00 97.81 87 VAL A O 1
ATOM 664 N N . LEU A 1 88 ? -3.079 -1.740 -6.420 1.00 98.19 88 LEU A N 1
ATOM 665 C CA . LEU A 1 88 ? -2.796 -1.251 -7.764 1.00 98.19 88 LEU A CA 1
ATOM 666 C C . LEU A 1 88 ? -1.916 -2.256 -8.510 1.00 98.19 88 LEU A C 1
ATOM 668 O O . LEU A 1 88 ? -0.862 -2.641 -8.010 1.00 98.19 88 LEU A O 1
ATOM 672 N N . LEU A 1 89 ? -2.316 -2.658 -9.712 1.00 97.69 89 LEU A N 1
ATOM 673 C CA . LEU A 1 89 ? -1.463 -3.378 -10.650 1.00 97.69 89 LEU A CA 1
ATOM 674 C C . LEU A 1 89 ? -0.631 -2.361 -11.427 1.00 97.69 89 LEU A C 1
ATOM 676 O O . LEU A 1 89 ? -1.184 -1.529 -12.141 1.00 97.69 89 LEU A O 1
ATOM 680 N N . VAL A 1 90 ? 0.690 -2.445 -11.314 1.00 97.88 90 VAL A N 1
ATOM 681 C CA . VAL A 1 90 ? 1.632 -1.586 -12.031 1.00 97.88 90 VAL A CA 1
ATOM 682 C C . VAL A 1 90 ? 2.320 -2.409 -13.114 1.00 97.88 90 VAL A C 1
ATOM 684 O O . VAL A 1 90 ? 2.906 -3.453 -12.838 1.00 97.88 90 VAL A O 1
ATOM 687 N N . GLU A 1 91 ? 2.268 -1.934 -14.356 1.00 97.19 91 GLU A N 1
ATOM 688 C CA . GLU A 1 91 ? 2.960 -2.534 -15.496 1.00 97.19 91 GLU A CA 1
ATOM 689 C C . GLU A 1 91 ? 3.951 -1.547 -16.109 1.00 97.19 91 GLU A C 1
ATOM 691 O O . GLU A 1 91 ? 3.558 -0.523 -16.671 1.00 97.19 91 GLU A O 1
ATOM 696 N N . VAL A 1 92 ? 5.235 -1.898 -16.079 1.00 97.12 92 VAL A N 1
ATOM 697 C CA . VAL A 1 92 ? 6.294 -1.163 -16.774 1.00 97.12 92 VAL A CA 1
ATOM 698 C C . VAL A 1 92 ? 6.229 -1.495 -18.266 1.00 97.12 92 VAL A C 1
ATOM 700 O O . VAL A 1 92 ? 6.463 -2.632 -18.678 1.00 97.12 92 VAL A O 1
ATOM 703 N N . ARG A 1 93 ? 5.899 -0.497 -19.091 1.00 96.25 93 ARG A N 1
ATOM 704 C CA . ARG A 1 93 ? 5.738 -0.632 -20.549 1.00 96.25 93 ARG A CA 1
ATOM 705 C C . ARG A 1 93 ? 7.033 -0.355 -21.297 1.00 96.25 93 ARG A C 1
ATOM 707 O O . ARG A 1 93 ? 7.343 -1.036 -22.273 1.00 96.25 93 ARG A O 1
ATOM 714 N N . SER A 1 94 ? 7.770 0.658 -20.860 1.00 96.00 94 SER A N 1
ATOM 715 C CA . SER A 1 94 ? 9.051 1.047 -21.443 1.00 96.00 94 SER A CA 1
ATOM 716 C C . SER A 1 94 ? 9.874 1.865 -20.451 1.00 96.00 94 SER A C 1
ATOM 718 O O . SER A 1 94 ? 9.382 2.294 -19.407 1.00 96.00 94 SER A O 1
ATOM 720 N N . ALA A 1 95 ? 11.145 2.070 -20.781 1.00 96.75 95 ALA A N 1
ATOM 721 C CA . ALA A 1 95 ? 12.071 2.861 -19.991 1.00 96.75 95 ALA A CA 1
ATOM 722 C C . ALA A 1 95 ? 12.949 3.717 -20.913 1.00 96.75 95 ALA A C 1
ATOM 724 O O . ALA A 1 95 ? 13.451 3.237 -21.931 1.00 96.75 95 ALA A O 1
ATOM 725 N N . ASP A 1 96 ? 13.124 4.979 -20.542 1.00 97.19 96 ASP A N 1
ATOM 726 C CA . ASP A 1 96 ? 14.102 5.904 -21.095 1.00 97.19 96 ASP A CA 1
ATOM 727 C C . ASP A 1 96 ? 15.393 5.779 -20.281 1.00 97.19 96 ASP A C 1
ATOM 729 O O . ASP A 1 96 ? 15.591 6.427 -19.252 1.00 97.19 96 ASP A O 1
ATOM 733 N N . PHE A 1 97 ? 16.280 4.903 -20.748 1.00 95.75 97 PHE A N 1
ATOM 734 C CA . PHE A 1 97 ? 17.535 4.595 -20.064 1.00 95.75 97 PHE A CA 1
ATOM 735 C C . PHE A 1 97 ? 18.479 5.796 -19.965 1.00 95.75 97 PHE A C 1
ATOM 737 O O . PHE A 1 97 ? 19.301 5.851 -19.050 1.00 95.75 97 PHE A O 1
ATOM 744 N N . GLN A 1 98 ? 18.366 6.771 -20.870 1.00 96.31 98 GLN A N 1
ATOM 745 C CA . GLN A 1 98 ? 19.166 7.986 -20.786 1.00 96.31 98 GLN A CA 1
ATOM 746 C C . GLN A 1 98 ? 18.684 8.849 -19.621 1.00 96.31 98 GLN A C 1
ATOM 748 O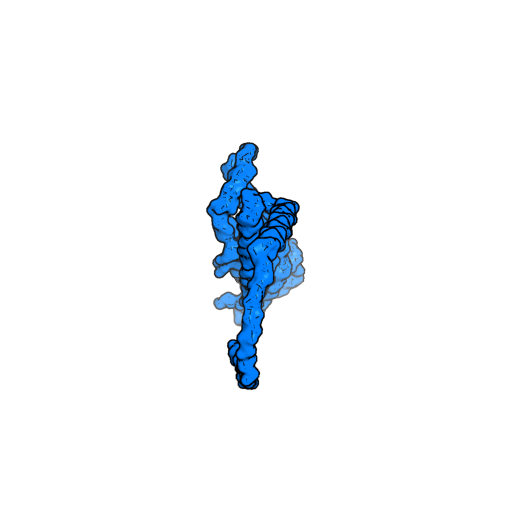 O . GLN A 1 98 ? 19.483 9.218 -18.760 1.00 96.31 98 GLN A O 1
ATOM 753 N N . ARG A 1 99 ? 17.372 9.068 -19.522 1.00 96.81 99 ARG A N 1
ATOM 754 C CA . ARG A 1 99 ? 16.768 9.794 -18.401 1.00 96.81 99 ARG A CA 1
ATOM 755 C C . ARG A 1 99 ? 16.953 9.070 -17.067 1.00 96.81 99 ARG A C 1
ATOM 757 O O . ARG A 1 99 ? 17.216 9.709 -16.051 1.00 96.81 99 ARG A O 1
ATOM 764 N N . MET A 1 100 ? 16.878 7.741 -17.050 1.00 96.38 100 MET A N 1
ATOM 765 C CA . MET A 1 100 ? 17.206 6.947 -15.860 1.00 96.38 100 MET A CA 1
ATOM 766 C C . MET A 1 100 ? 18.660 7.160 -15.420 1.00 96.38 100 MET A C 1
ATOM 768 O O . MET A 1 100 ? 18.922 7.276 -14.225 1.00 96.38 100 MET A O 1
ATOM 772 N N . ALA A 1 101 ? 19.605 7.248 -16.362 1.00 96.25 101 ALA A N 1
ATOM 773 C CA . ALA A 1 101 ? 21.005 7.521 -16.043 1.00 96.25 101 ALA A CA 1
ATOM 774 C C . ALA A 1 101 ? 21.243 8.956 -15.553 1.00 96.25 101 ALA A C 1
ATOM 776 O O . ALA A 1 101 ? 22.066 9.175 -14.666 1.00 96.25 101 ALA A O 1
ATOM 777 N N . GLU A 1 102 ? 20.524 9.935 -16.102 1.00 96.44 102 GLU A N 1
ATOM 778 C CA . GLU A 1 102 ? 20.562 11.333 -15.650 1.00 96.44 102 GLU A CA 1
ATOM 779 C C . GLU A 1 102 ? 20.029 11.489 -14.221 1.00 96.44 102 GLU A C 1
ATOM 781 O O . GLU A 1 102 ? 20.600 12.238 -13.433 1.00 96.44 102 GLU A O 1
ATOM 786 N N . ASN A 1 103 ? 18.998 10.719 -13.866 1.00 93.88 103 ASN A N 1
ATOM 787 C CA . ASN A 1 103 ? 18.438 10.663 -12.516 1.00 93.88 103 ASN A CA 1
ATOM 788 C C . ASN A 1 103 ? 19.219 9.746 -11.556 1.00 93.88 103 ASN A C 1
ATOM 790 O O . ASN A 1 103 ? 18.815 9.583 -10.408 1.00 93.88 103 ASN A O 1
ATOM 794 N N . GLY A 1 104 ? 20.309 9.121 -12.012 1.00 91.94 104 GLY A N 1
ATOM 795 C CA . GLY A 1 104 ? 21.134 8.235 -11.188 1.00 91.94 104 GLY A CA 1
ATOM 796 C C . GLY A 1 104 ? 20.500 6.880 -10.857 1.00 91.94 104 GLY A C 1
ATOM 797 O O . GLY A 1 104 ? 21.046 6.157 -10.031 1.00 91.94 104 GLY A O 1
ATOM 798 N N . VAL A 1 105 ? 19.393 6.512 -11.511 1.00 91.88 105 VAL A N 1
ATOM 799 C CA . VAL A 1 105 ? 18.735 5.204 -11.338 1.00 91.88 105 VAL A CA 1
ATOM 800 C C . VAL A 1 105 ? 19.607 4.083 -11.914 1.00 91.88 105 VAL A C 1
ATOM 802 O O . VAL A 1 105 ? 19.676 2.990 -11.363 1.00 91.88 105 VAL A O 1
ATOM 805 N N . ILE A 1 106 ? 20.310 4.354 -13.019 1.00 92.81 106 ILE A N 1
ATOM 806 C CA . ILE A 1 106 ? 21.298 3.438 -13.608 1.00 92.81 106 ILE A CA 1
ATOM 807 C C . ILE A 1 106 ? 22.597 4.170 -13.944 1.00 92.81 106 ILE A C 1
ATOM 809 O O . ILE A 1 106 ? 22.639 5.393 -14.058 1.00 92.81 106 ILE A O 1
ATOM 813 N N . SER A 1 107 ? 23.683 3.425 -14.159 1.00 95.38 107 SER A N 1
ATOM 814 C CA . SER A 1 107 ? 24.935 4.031 -14.618 1.00 95.38 107 SER A CA 1
ATOM 815 C C . SER A 1 107 ? 24.850 4.464 -16.091 1.00 95.38 107 SER A C 1
ATOM 817 O O . SER A 1 107 ? 24.205 3.803 -16.911 1.00 95.38 107 SER A O 1
ATOM 819 N N . ARG A 1 108 ? 25.576 5.526 -16.472 1.00 95.00 108 ARG A N 1
ATOM 820 C CA . ARG A 1 108 ? 25.701 5.943 -17.886 1.00 95.00 108 ARG A CA 1
ATOM 821 C C . ARG A 1 108 ? 26.262 4.834 -18.780 1.00 95.00 108 ARG A C 1
ATOM 823 O O . ARG A 1 108 ? 25.832 4.691 -19.919 1.00 95.00 108 ARG A O 1
ATOM 830 N N . ALA A 1 109 ? 27.193 4.030 -18.263 1.00 93.50 109 ALA A N 1
ATOM 831 C CA . ALA A 1 109 ? 27.749 2.892 -18.991 1.00 93.50 109 ALA A CA 1
ATOM 832 C C . ALA A 1 109 ? 26.674 1.834 -19.289 1.00 93.50 109 ALA A C 1
ATOM 834 O O . ALA A 1 109 ? 26.598 1.333 -20.409 1.00 93.50 109 ALA A O 1
ATOM 835 N N . THR A 1 110 ? 25.800 1.551 -18.317 1.00 92.38 110 THR A N 1
ATOM 836 C CA . THR A 1 110 ? 24.645 0.659 -18.492 1.00 92.38 110 THR A CA 1
ATOM 837 C C . THR A 1 110 ? 23.688 1.205 -19.549 1.00 92.38 110 THR A C 1
ATOM 839 O O . THR A 1 110 ? 23.284 0.460 -20.437 1.00 92.38 110 THR A O 1
ATOM 842 N N . ALA A 1 111 ? 23.372 2.504 -19.509 1.00 94.81 111 ALA A N 1
ATOM 843 C CA . ALA A 1 111 ? 22.512 3.134 -20.511 1.00 94.81 111 ALA A CA 1
ATOM 844 C C . ALA A 1 111 ? 23.094 3.021 -21.931 1.00 94.81 111 ALA A C 1
ATOM 846 O O . ALA A 1 111 ? 22.384 2.612 -22.849 1.00 94.81 111 ALA A O 1
ATOM 847 N N . HIS A 1 112 ? 24.392 3.295 -22.111 1.00 94.75 112 HIS A N 1
ATOM 848 C CA . HIS A 1 112 ? 25.065 3.127 -23.404 1.00 94.75 112 HIS A CA 1
ATOM 849 C C . HIS A 1 112 ? 25.079 1.673 -23.882 1.00 94.75 112 HIS A C 1
ATOM 851 O O . HIS A 1 112 ? 24.827 1.410 -25.055 1.00 94.75 112 HIS A O 1
ATOM 857 N N . LEU A 1 113 ? 25.323 0.716 -22.984 1.00 93.31 113 LEU A N 1
ATOM 858 C CA . LEU A 1 113 ? 25.282 -0.704 -23.325 1.00 93.31 113 LEU A CA 1
ATOM 859 C C . LEU A 1 113 ? 23.886 -1.130 -23.802 1.00 93.31 113 LEU A C 1
ATOM 861 O O . LEU A 1 113 ? 23.773 -1.869 -24.779 1.00 93.31 113 LEU A O 1
ATOM 865 N N . ILE A 1 114 ? 22.825 -0.627 -23.166 1.00 93.62 114 ILE A N 1
ATOM 866 C CA . ILE A 1 114 ? 21.446 -0.895 -23.591 1.00 93.62 114 ILE A CA 1
ATOM 867 C C . ILE A 1 114 ? 21.146 -0.232 -24.943 1.00 93.62 114 ILE A C 1
ATOM 869 O O . ILE A 1 114 ? 20.499 -0.853 -25.786 1.00 93.62 114 ILE A O 1
ATOM 873 N N . GLN A 1 115 ? 21.655 0.977 -25.204 1.00 93.12 115 GLN A N 1
ATOM 874 C CA . GLN A 1 115 ? 21.557 1.610 -26.528 1.00 93.12 115 GLN A CA 1
ATOM 875 C C . GLN A 1 115 ? 22.228 0.760 -27.616 1.00 93.12 115 GLN A C 1
ATOM 877 O O . GLN A 1 115 ? 21.717 0.659 -28.729 1.00 93.12 115 GLN A O 1
ATOM 882 N N . CYS A 1 116 ? 23.322 0.056 -27.308 1.00 92.69 116 CYS A N 1
ATOM 883 C CA . CYS A 1 116 ? 23.928 -0.868 -28.267 1.00 92.69 116 CYS A CA 1
ATOM 884 C C . CYS A 1 116 ? 22.994 -2.032 -28.661 1.00 92.69 116 CYS A C 1
ATOM 886 O O . CYS A 1 116 ? 23.167 -2.609 -29.736 1.00 92.69 116 CYS A O 1
ATOM 888 N N . PHE A 1 117 ? 21.976 -2.367 -27.856 1.00 92.00 117 PHE A N 1
ATOM 889 C CA . PHE A 1 117 ? 20.990 -3.395 -28.214 1.00 92.00 117 PHE A CA 1
ATOM 890 C C . PHE A 1 117 ? 20.083 -2.983 -29.377 1.00 92.00 117 PHE A C 1
ATOM 892 O O . PHE A 1 117 ? 19.432 -3.844 -29.973 1.00 92.00 117 PHE A O 1
ATOM 899 N N . GLU A 1 118 ? 20.040 -1.701 -29.741 1.00 90.38 118 GLU A N 1
ATOM 900 C CA . GLU A 1 118 ? 19.283 -1.236 -30.904 1.00 90.38 118 GLU A CA 1
ATOM 901 C C . GLU A 1 118 ? 19.840 -1.765 -32.227 1.00 90.38 118 GLU A C 1
ATOM 903 O O . GLU A 1 118 ? 19.074 -1.944 -33.174 1.00 90.38 118 GLU A O 1
ATOM 908 N N . PHE A 1 119 ? 21.134 -2.096 -32.269 1.00 93.88 119 PHE A N 1
ATOM 909 C CA . PHE A 1 119 ? 21.797 -2.680 -33.437 1.00 93.88 119 PHE A CA 1
ATOM 910 C C . PHE A 1 119 ? 21.595 -4.199 -33.558 1.00 93.88 119 PHE A C 1
ATOM 912 O O . PHE A 1 119 ? 21.983 -4.794 -34.564 1.00 93.88 119 PHE A O 1
ATOM 919 N N . LEU A 1 120 ? 21.002 -4.850 -32.550 1.00 93.06 120 LEU A N 1
ATOM 920 C CA . LEU A 1 120 ? 20.746 -6.288 -32.585 1.00 93.06 120 LEU A CA 1
ATOM 921 C C . LEU A 1 120 ? 19.520 -6.620 -33.453 1.00 93.06 120 LEU A C 1
ATOM 923 O O . LEU A 1 120 ? 18.534 -5.876 -33.460 1.00 93.06 120 LEU A O 1
ATOM 927 N N . PRO A 1 121 ? 19.506 -7.789 -34.122 1.00 95.06 121 PRO A N 1
ATOM 928 C CA . PRO A 1 121 ? 18.316 -8.287 -34.802 1.00 95.06 121 PRO A CA 1
ATOM 929 C C . PRO A 1 121 ? 17.107 -8.355 -33.858 1.00 95.06 121 PRO A C 1
ATOM 931 O O . PRO A 1 121 ? 17.235 -8.747 -32.695 1.00 95.06 121 PRO A O 1
ATOM 934 N N . LEU A 1 122 ? 15.905 -8.053 -34.36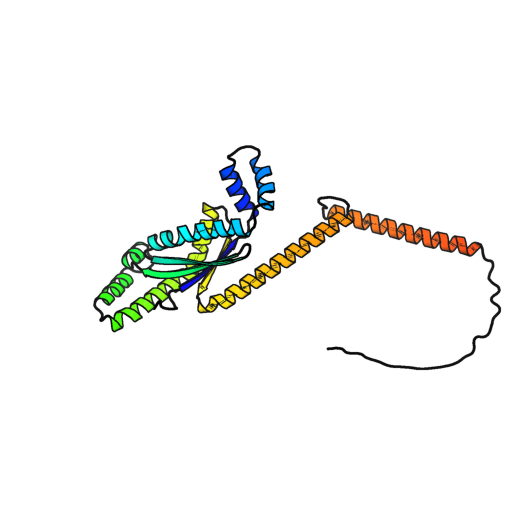8 1.00 91.62 122 LEU A N 1
ATOM 935 C CA . LEU A 1 122 ? 14.664 -7.994 -33.574 1.00 91.62 122 LEU A CA 1
ATOM 936 C C . LEU A 1 122 ? 14.394 -9.257 -32.736 1.00 91.62 122 LEU A C 1
ATOM 938 O O . LEU A 1 122 ? 13.834 -9.161 -31.643 1.00 91.62 122 LEU A O 1
ATOM 942 N N . VAL A 1 123 ? 14.807 -10.425 -33.237 1.00 92.81 123 VAL A N 1
ATOM 943 C CA . VAL A 1 123 ? 14.649 -11.724 -32.563 1.00 92.81 123 VAL A CA 1
ATOM 944 C C . VAL A 1 123 ? 15.457 -11.791 -31.260 1.00 92.81 123 VAL A C 1
ATOM 946 O O . VAL A 1 123 ? 14.978 -12.355 -30.281 1.00 92.81 123 VAL A O 1
ATOM 949 N N . ALA A 1 124 ? 16.637 -11.166 -31.218 1.00 92.12 124 ALA A N 1
ATOM 950 C CA . ALA A 1 124 ? 17.489 -11.090 -30.031 1.00 92.12 124 ALA A CA 1
ATOM 951 C C . ALA A 1 124 ? 17.170 -9.865 -29.156 1.00 92.12 124 ALA A C 1
ATOM 953 O O . ALA A 1 124 ? 17.226 -9.943 -27.930 1.00 92.12 124 ALA A O 1
ATOM 954 N N . ARG A 1 125 ? 16.777 -8.740 -29.769 1.00 92.31 125 ARG A N 1
ATOM 955 C CA . ARG A 1 125 ? 16.475 -7.489 -29.055 1.00 92.31 125 ARG A CA 1
ATOM 956 C C . ARG A 1 125 ? 15.298 -7.629 -28.085 1.00 92.31 125 ARG A C 1
ATOM 958 O O . ARG A 1 125 ? 15.367 -7.135 -26.965 1.00 92.31 125 ARG A O 1
ATOM 965 N N . ARG A 1 126 ? 14.213 -8.294 -28.496 1.00 90.88 126 ARG A N 1
ATOM 966 C CA . ARG A 1 126 ? 12.988 -8.437 -27.683 1.00 90.88 126 ARG A CA 1
ATOM 967 C C . ARG A 1 126 ? 13.201 -9.132 -26.328 1.00 90.88 126 ARG A C 1
ATOM 969 O O . ARG A 1 126 ? 12.800 -8.539 -25.329 1.00 90.88 126 ARG A O 1
ATOM 976 N N . PRO A 1 127 ? 13.794 -10.340 -26.251 1.00 92.44 127 PRO A N 1
ATOM 977 C CA . PRO A 1 127 ? 14.005 -11.007 -24.966 1.00 92.44 127 PRO A CA 1
ATOM 978 C C . PRO A 1 127 ? 14.968 -10.231 -24.062 1.00 92.44 127 PRO A C 1
ATOM 980 O O . PRO A 1 127 ? 14.728 -10.155 -22.861 1.00 92.44 127 PRO A O 1
ATOM 983 N N . LEU A 1 128 ? 15.999 -9.591 -24.629 1.00 91.19 128 LEU A N 1
ATOM 984 C CA . LEU A 1 128 ? 16.919 -8.747 -23.863 1.00 91.19 128 LEU A CA 1
ATOM 985 C C . LEU A 1 128 ? 16.207 -7.538 -23.254 1.00 91.19 128 LEU A C 1
ATOM 987 O O . LEU A 1 128 ? 16.290 -7.332 -22.049 1.00 91.19 128 LEU A O 1
ATOM 991 N N . LEU A 1 129 ? 15.457 -6.774 -24.055 1.00 91.25 129 LEU A N 1
ATOM 992 C CA . LEU A 1 129 ? 14.693 -5.634 -23.543 1.00 91.25 129 LEU A CA 1
ATOM 993 C C . LEU A 1 129 ? 13.657 -6.063 -22.505 1.00 91.25 129 LEU A C 1
ATOM 995 O O . LEU A 1 129 ? 13.509 -5.396 -21.489 1.00 91.25 129 LEU A O 1
ATOM 999 N N . SER A 1 130 ? 12.975 -7.186 -22.729 1.00 92.44 130 SER A N 1
ATOM 1000 C CA . SER A 1 130 ? 12.049 -7.741 -21.744 1.00 92.44 130 SER A CA 1
ATOM 1001 C C . SER A 1 130 ? 12.753 -8.049 -20.424 1.00 92.44 130 SER A C 1
ATOM 1003 O O . SER A 1 130 ? 12.241 -7.662 -19.382 1.00 92.44 130 SER A O 1
ATOM 1005 N N . SER A 1 131 ? 13.934 -8.673 -20.463 1.00 93.12 131 SER A N 1
ATOM 1006 C CA . SER A 1 131 ? 14.728 -8.942 -19.262 1.00 93.12 131 SER A CA 1
ATOM 1007 C C . SER A 1 131 ? 15.123 -7.657 -18.539 1.00 93.12 131 SER A C 1
ATOM 1009 O O . SER A 1 131 ? 15.029 -7.604 -17.319 1.00 93.12 131 SER A O 1
ATOM 1011 N N . VAL A 1 132 ? 15.528 -6.617 -19.275 1.00 93.81 132 VAL A N 1
ATOM 1012 C CA . VAL A 1 132 ? 15.876 -5.320 -18.680 1.00 93.81 132 VAL A CA 1
ATOM 1013 C C . VAL A 1 132 ? 14.657 -4.687 -18.009 1.00 93.81 132 VAL A C 1
ATOM 1015 O O . VAL A 1 132 ? 14.767 -4.229 -16.879 1.00 93.81 132 VAL A O 1
ATOM 1018 N N . LEU A 1 133 ? 13.488 -4.686 -18.658 1.00 94.50 133 LEU A N 1
ATOM 1019 C CA . LEU A 1 133 ? 12.263 -4.139 -18.063 1.00 94.50 133 LEU A CA 1
ATOM 1020 C C . LEU A 1 133 ? 11.813 -4.926 -16.827 1.00 94.50 133 LEU A C 1
ATOM 1022 O O . LEU A 1 133 ? 11.336 -4.311 -15.877 1.00 94.50 133 LEU A O 1
ATOM 1026 N N . CYS A 1 134 ? 11.996 -6.251 -16.811 1.00 94.50 134 CYS A N 1
ATOM 1027 C CA . CYS A 1 134 ? 11.788 -7.052 -15.604 1.00 94.50 134 CYS A CA 1
ATOM 1028 C C . CYS A 1 134 ? 12.718 -6.588 -14.476 1.00 94.50 134 CYS A C 1
ATOM 1030 O O . CYS A 1 134 ? 12.239 -6.315 -13.384 1.00 94.50 134 CYS A O 1
ATOM 1032 N N . SER A 1 135 ? 14.013 -6.395 -14.745 1.00 94.56 135 SER A N 1
ATOM 1033 C CA . SER A 1 135 ? 14.954 -5.893 -13.733 1.00 94.56 135 SER A CA 1
ATOM 1034 C C . SER A 1 135 ? 14.617 -4.479 -13.247 1.00 94.56 135 SER A C 1
ATOM 1036 O O . SER A 1 135 ? 14.802 -4.178 -12.072 1.00 94.56 135 SER A O 1
ATOM 1038 N N . VAL A 1 136 ? 14.091 -3.609 -14.119 1.00 95.19 136 VAL A N 1
ATOM 1039 C CA . VAL A 1 136 ? 13.583 -2.288 -13.709 1.00 95.19 136 VAL A CA 1
ATOM 1040 C C . VAL A 1 136 ? 12.381 -2.441 -12.778 1.00 95.19 136 VAL A C 1
ATOM 1042 O O . VAL A 1 136 ? 12.339 -1.798 -11.735 1.00 95.19 136 VAL A O 1
ATOM 1045 N N . ALA A 1 137 ? 11.421 -3.303 -13.121 1.00 95.75 137 ALA A N 1
ATOM 1046 C CA . ALA A 1 137 ? 10.261 -3.570 -12.274 1.00 95.75 137 ALA A CA 1
ATOM 1047 C C . ALA A 1 137 ? 10.668 -4.160 -10.912 1.00 95.75 137 ALA A C 1
ATOM 1049 O O . ALA A 1 137 ? 10.187 -3.695 -9.885 1.00 95.75 137 ALA A O 1
ATOM 1050 N N . GLU A 1 138 ? 11.595 -5.119 -10.888 1.00 94.81 138 GLU A N 1
ATOM 1051 C CA . GLU A 1 138 ? 12.148 -5.707 -9.661 1.00 94.81 138 GLU A CA 1
ATOM 1052 C C . GLU A 1 138 ? 12.848 -4.663 -8.781 1.00 94.81 138 GLU A C 1
ATOM 1054 O O . GLU A 1 138 ? 12.675 -4.686 -7.565 1.00 94.81 138 GLU A O 1
ATOM 1059 N N . GLY A 1 139 ? 13.581 -3.719 -9.380 1.00 95.12 139 GLY A N 1
ATOM 1060 C CA . GLY A 1 139 ? 14.202 -2.605 -8.657 1.00 95.12 139 GLY A CA 1
ATOM 1061 C C . GLY A 1 139 ? 13.192 -1.626 -8.049 1.00 95.12 139 GLY A C 1
ATOM 1062 O O . GLY A 1 139 ? 13.449 -1.063 -6.990 1.00 95.12 139 GLY A O 1
ATOM 1063 N N . LEU A 1 140 ? 12.014 -1.466 -8.663 1.00 95.62 140 LEU A N 1
ATOM 1064 C CA . LEU A 1 140 ? 10.945 -0.616 -8.127 1.00 95.62 140 LEU A CA 1
ATOM 1065 C C . LEU A 1 140 ? 10.225 -1.227 -6.922 1.00 95.62 140 LEU A C 1
ATOM 1067 O O . LEU A 1 140 ? 9.708 -0.478 -6.096 1.00 95.62 140 LEU A O 1
ATOM 1071 N N . VAL A 1 141 ? 10.168 -2.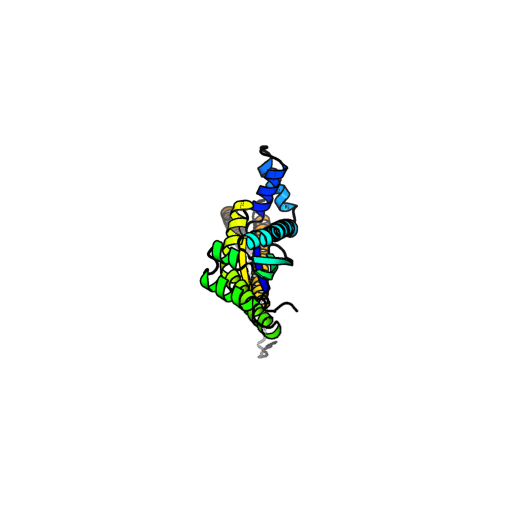558 -6.808 1.00 96.56 141 VAL A N 1
ATOM 1072 C CA . VAL A 1 141 ? 9.459 -3.244 -5.714 1.00 96.56 141 VAL A CA 1
ATOM 1073 C C . VAL A 1 141 ? 9.922 -2.775 -4.320 1.00 96.56 141 VAL A C 1
ATOM 1075 O O . VAL A 1 141 ? 9.060 -2.458 -3.503 1.00 96.56 141 VAL A O 1
ATOM 1078 N N . PRO A 1 142 ? 11.226 -2.692 -4.001 1.00 96.56 142 PRO A N 1
ATOM 1079 C CA . PRO A 1 142 ? 11.658 -2.204 -2.692 1.00 96.56 142 PRO A CA 1
ATOM 1080 C C . PRO A 1 142 ? 11.597 -0.676 -2.531 1.00 96.56 142 PRO A C 1
ATOM 1082 O O . PRO A 1 142 ? 11.404 -0.215 -1.414 1.00 96.56 142 PRO A O 1
ATOM 1085 N N . GLU A 1 143 ? 11.760 0.112 -3.598 1.00 95.31 143 GLU A N 1
ATOM 1086 C CA . GLU A 1 143 ? 11.876 1.580 -3.494 1.00 95.31 143 GLU A CA 1
ATOM 1087 C C . GLU A 1 143 ? 10.519 2.294 -3.460 1.00 95.31 143 GLU A C 1
ATOM 1089 O O . GLU A 1 143 ? 10.309 3.243 -2.704 1.00 95.31 143 GLU A O 1
ATOM 1094 N N . LEU A 1 144 ? 9.580 1.842 -4.290 1.00 96.12 144 LEU A N 1
ATOM 1095 C CA . LEU A 1 144 ? 8.315 2.533 -4.513 1.00 96.12 144 LEU A CA 1
ATOM 1096 C C . LEU A 1 144 ? 7.411 2.626 -3.268 1.00 96.12 144 LEU A C 1
ATOM 1098 O O . LEU A 1 144 ? 6.759 3.660 -3.109 1.00 96.12 144 LEU A O 1
ATOM 1102 N N . PRO A 1 145 ? 7.331 1.610 -2.381 1.00 97.75 145 PRO A N 1
ATOM 1103 C CA . PRO A 1 145 ? 6.475 1.684 -1.200 1.00 97.75 145 PRO A CA 1
ATOM 1104 C C . PRO A 1 145 ? 6.788 2.869 -0.287 1.00 97.75 145 PRO A C 1
ATOM 1106 O O . PRO A 1 145 ? 5.867 3.585 0.107 1.00 97.75 145 PRO A O 1
ATOM 1109 N N . ASP A 1 146 ? 8.068 3.107 -0.006 1.00 97.75 146 ASP A N 1
ATOM 1110 C CA . ASP A 1 146 ? 8.503 4.183 0.886 1.00 97.75 146 ASP A CA 1
ATOM 1111 C C . ASP A 1 146 ? 8.210 5.560 0.276 1.00 97.75 146 ASP A C 1
ATOM 1113 O O . ASP A 1 146 ? 7.749 6.469 0.969 1.00 97.75 146 ASP A O 1
ATOM 1117 N N . GLU A 1 147 ? 8.408 5.707 -1.036 1.00 96.62 147 GLU A N 1
ATOM 1118 C CA . GLU A 1 147 ? 8.114 6.947 -1.758 1.00 96.62 147 GLU A CA 1
ATOM 1119 C C . GLU A 1 147 ? 6.619 7.269 -1.769 1.00 96.62 147 GLU A C 1
ATOM 1121 O O . GLU A 1 147 ? 6.228 8.396 -1.456 1.00 96.62 147 GLU A O 1
ATOM 1126 N N . VAL A 1 148 ? 5.776 6.281 -2.082 1.00 97.31 148 VAL A N 1
ATOM 1127 C CA . VAL A 1 148 ? 4.316 6.452 -2.097 1.00 97.31 148 VAL A CA 1
ATOM 1128 C C . VAL A 1 148 ? 3.799 6.723 -0.687 1.00 97.31 148 VAL A C 1
ATOM 1130 O O . VAL A 1 148 ? 2.961 7.603 -0.503 1.00 97.31 148 VAL A O 1
ATOM 1133 N N . GLN A 1 149 ? 4.316 6.023 0.325 1.00 97.25 149 GLN A N 1
ATOM 1134 C CA . GLN A 1 149 ? 3.955 6.263 1.720 1.00 97.25 149 GLN A CA 1
ATOM 1135 C C . GLN A 1 149 ? 4.326 7.685 2.165 1.00 97.25 149 GLN A C 1
ATOM 1137 O O . GLN A 1 149 ? 3.509 8.372 2.782 1.00 97.25 149 GLN A O 1
ATOM 1142 N N . ALA A 1 150 ? 5.536 8.148 1.840 1.00 96.75 150 ALA A N 1
ATOM 1143 C CA . ALA A 1 150 ? 5.979 9.498 2.167 1.00 96.75 150 ALA A CA 1
ATOM 1144 C C . ALA A 1 150 ? 5.143 10.568 1.450 1.00 96.75 150 ALA A C 1
ATOM 1146 O O . ALA A 1 150 ? 4.808 11.593 2.049 1.00 96.75 150 ALA A O 1
ATOM 1147 N N . ASP A 1 151 ? 4.779 10.339 0.187 1.00 95.25 151 ASP A N 1
ATOM 1148 C CA . ASP A 1 151 ? 3.969 11.283 -0.578 1.00 95.25 151 ASP A CA 1
ATOM 1149 C C . ASP A 1 151 ? 2.523 11.356 -0.066 1.00 95.25 151 ASP A C 1
ATOM 1151 O O . ASP A 1 151 ? 2.011 12.457 0.145 1.00 95.25 151 ASP A O 1
ATOM 1155 N N . LEU A 1 152 ? 1.912 10.212 0.262 1.00 94.94 152 LEU A N 1
ATOM 1156 C CA . LEU A 1 152 ? 0.593 10.128 0.898 1.00 94.94 152 LEU A CA 1
ATOM 1157 C C . LEU A 1 152 ? 0.545 10.868 2.241 1.00 94.94 152 LEU A C 1
ATOM 1159 O O . LEU A 1 152 ? -0.389 11.636 2.501 1.00 94.94 152 LEU A O 1
ATOM 1163 N N . ALA A 1 153 ? 1.575 10.693 3.070 1.00 94.69 153 ALA A N 1
ATOM 1164 C CA . ALA A 1 153 ? 1.687 11.393 4.342 1.00 94.69 153 ALA A CA 1
ATOM 1165 C C . ALA A 1 153 ? 1.864 12.907 4.144 1.00 94.69 153 ALA A C 1
ATOM 1167 O O . ALA A 1 153 ? 1.220 13.699 4.831 1.00 94.69 153 ALA A O 1
ATOM 1168 N N . ARG A 1 154 ? 2.710 13.322 3.191 1.00 93.12 154 ARG A N 1
ATOM 1169 C CA . ARG A 1 154 ? 3.039 14.735 2.952 1.00 93.12 154 ARG A CA 1
ATOM 1170 C C . ARG A 1 154 ? 1.910 15.513 2.279 1.00 93.12 154 ARG A C 1
ATOM 1172 O O . ARG A 1 154 ? 1.645 16.637 2.690 1.00 93.12 154 ARG A O 1
ATOM 1179 N N . ARG A 1 155 ? 1.305 14.968 1.220 1.00 87.75 155 ARG A N 1
ATOM 1180 C CA . ARG A 1 155 ? 0.280 15.666 0.425 1.00 87.75 155 ARG A CA 1
ATOM 1181 C C . ARG A 1 155 ? -1.106 15.538 1.042 1.00 87.75 155 ARG A C 1
ATOM 1183 O O . ARG A 1 155 ? -1.838 16.517 1.071 1.00 87.75 155 ARG A O 1
ATOM 1190 N N . GLY A 1 156 ? -1.456 14.347 1.527 1.00 84.19 156 GLY A N 1
ATOM 1191 C CA . GLY A 1 156 ? -2.816 14.041 1.977 1.00 84.19 156 GLY A CA 1
ATOM 1192 C C . GLY A 1 156 ? -2.988 13.911 3.489 1.00 84.19 156 GLY A C 1
ATOM 1193 O O . GLY A 1 156 ? -4.112 13.722 3.951 1.00 84.19 156 GLY A O 1
ATOM 1194 N N . GLY A 1 157 ? -1.903 13.949 4.275 1.00 89.31 157 GLY A N 1
ATOM 1195 C CA . GLY A 1 157 ? -1.964 13.617 5.704 1.00 89.31 157 GLY A CA 1
ATOM 1196 C C . GLY A 1 157 ? -2.407 12.169 5.960 1.00 89.31 157 GLY A C 1
ATOM 1197 O O . GLY A 1 157 ? -2.916 11.851 7.039 1.00 89.31 157 GLY A O 1
ATOM 1198 N N . VAL A 1 158 ? -2.260 11.295 4.960 1.00 93.62 158 VAL A N 1
ATOM 1199 C CA . VAL A 1 158 ? -2.701 9.901 5.017 1.00 93.62 158 VAL A CA 1
ATOM 1200 C C . VAL A 1 158 ? -1.583 9.062 5.633 1.00 93.62 158 VAL A C 1
ATOM 1202 O O . VAL A 1 158 ? -0.502 8.936 5.065 1.00 93.62 158 VAL A O 1
ATOM 1205 N N . ASP A 1 159 ? -1.848 8.466 6.793 1.00 94.75 159 ASP A N 1
ATOM 1206 C CA . ASP A 1 159 ? -1.009 7.414 7.363 1.00 94.75 159 ASP A CA 1
ATOM 1207 C C . ASP A 1 159 ? -1.396 6.108 6.677 1.00 94.75 159 ASP A C 1
ATOM 1209 O O . ASP A 1 159 ? -2.466 5.542 6.927 1.00 94.75 159 ASP A O 1
ATOM 1213 N N . ALA A 1 160 ? -0.538 5.661 5.768 1.00 95.69 160 ALA A N 1
ATOM 1214 C CA . ALA A 1 160 ? -0.712 4.420 5.044 1.00 95.69 160 ALA A CA 1
ATOM 1215 C C . ALA A 1 160 ? 0.498 3.511 5.245 1.00 95.69 160 ALA A C 1
ATOM 1217 O O . ALA A 1 160 ? 1.638 3.964 5.294 1.00 95.69 160 ALA A O 1
ATOM 1218 N N . ARG A 1 161 ? 0.254 2.203 5.310 1.00 95.69 161 ARG A N 1
ATOM 1219 C CA . ARG A 1 161 ? 1.291 1.200 5.063 1.00 95.69 161 ARG A CA 1
ATOM 1220 C C . ARG A 1 161 ? 1.243 0.869 3.581 1.00 95.69 161 ARG A C 1
ATOM 1222 O O . ARG A 1 161 ? 0.167 0.568 3.074 1.00 95.69 161 ARG A O 1
ATOM 1229 N N . VAL A 1 162 ? 2.384 0.884 2.910 1.00 97.12 162 VAL A N 1
ATOM 1230 C CA . VAL A 1 162 ? 2.490 0.487 1.505 1.00 97.12 162 VAL A CA 1
ATOM 1231 C C . VAL A 1 162 ? 3.439 -0.704 1.413 1.00 97.12 162 VAL A C 1
ATOM 1233 O O . VAL A 1 162 ? 4.433 -0.768 2.131 1.00 97.12 162 VAL A O 1
ATOM 1236 N N . ALA A 1 163 ? 3.121 -1.681 0.571 1.00 96.94 163 ALA A N 1
ATOM 1237 C CA . ALA A 1 163 ? 4.016 -2.784 0.245 1.00 96.94 163 ALA A CA 1
ATOM 1238 C C . ALA A 1 163 ? 3.868 -3.139 -1.231 1.00 96.94 163 ALA A C 1
ATOM 1240 O O . ALA A 1 163 ? 2.749 -3.259 -1.721 1.00 96.94 163 ALA A O 1
ATOM 1241 N N . ALA A 1 164 ? 4.972 -3.357 -1.935 1.00 97.25 164 ALA A N 1
ATOM 1242 C CA . ALA A 1 164 ? 4.929 -3.894 -3.286 1.00 97.25 164 ALA A CA 1
ATOM 1243 C C . ALA A 1 164 ? 5.279 -5.384 -3.272 1.00 97.25 164 ALA A C 1
ATOM 1245 O O . ALA A 1 164 ? 6.094 -5.831 -2.466 1.00 97.25 164 ALA A O 1
ATOM 1246 N N . ALA A 1 165 ? 4.657 -6.149 -4.162 1.00 96.94 165 ALA A N 1
ATOM 1247 C CA . ALA A 1 165 ? 4.938 -7.565 -4.344 1.00 96.94 165 ALA A CA 1
ATOM 1248 C C . ALA A 1 165 ? 4.971 -7.914 -5.839 1.00 96.94 165 ALA A C 1
ATOM 1250 O O . ALA A 1 165 ? 4.135 -7.417 -6.604 1.00 96.94 165 ALA A O 1
ATOM 1251 N N . PRO A 1 166 ? 5.891 -8.791 -6.279 1.00 96.19 166 PRO A N 1
ATOM 1252 C CA . PRO A 1 166 ? 5.821 -9.385 -7.607 1.00 96.19 166 PRO A CA 1
ATOM 1253 C C . PRO A 1 166 ? 4.492 -10.121 -7.815 1.00 96.19 166 PRO A C 1
ATOM 1255 O O . PRO A 1 166 ? 3.909 -10.659 -6.874 1.00 96.19 166 PRO A O 1
ATOM 1258 N N . ILE A 1 167 ? 4.038 -10.232 -9.067 1.00 95.12 167 ILE A N 1
ATOM 1259 C CA . ILE A 1 167 ? 2.785 -10.939 -9.397 1.00 95.12 167 ILE A CA 1
ATOM 1260 C C . ILE A 1 167 ? 2.782 -12.392 -8.902 1.00 95.12 167 ILE A C 1
ATOM 1262 O O . ILE A 1 167 ? 1.735 -12.899 -8.504 1.00 95.12 167 ILE A O 1
ATOM 1266 N N . ALA A 1 168 ? 3.944 -13.053 -8.902 1.00 93.88 168 ALA A N 1
ATOM 1267 C CA . ALA A 1 168 ? 4.087 -14.425 -8.417 1.00 93.88 168 ALA A CA 1
ATOM 1268 C C . ALA A 1 168 ? 3.739 -14.571 -6.924 1.00 93.88 168 ALA A C 1
ATOM 1270 O O . ALA A 1 168 ? 3.152 -15.579 -6.533 1.00 93.88 168 ALA A O 1
ATOM 1271 N N . ASP A 1 169 ? 4.030 -13.542 -6.125 1.00 95.88 169 ASP A N 1
ATOM 1272 C CA . ASP A 1 169 ? 3.858 -13.551 -4.670 1.00 95.88 169 ASP A CA 1
ATOM 1273 C C . ASP A 1 169 ? 2.573 -12.833 -4.230 1.00 95.88 169 ASP A C 1
ATOM 1275 O O . ASP A 1 169 ? 2.146 -12.947 -3.078 1.00 95.88 169 ASP A O 1
ATOM 1279 N N . GLN A 1 170 ? 1.913 -12.122 -5.152 1.00 94.44 170 GLN A N 1
ATOM 1280 C CA . GLN A 1 170 ? 0.754 -11.287 -4.851 1.00 94.44 170 GLN A CA 1
ATOM 1281 C C . GLN A 1 170 ? -0.403 -12.069 -4.226 1.00 94.44 170 GLN A C 1
ATOM 1283 O O . GLN A 1 170 ? -1.106 -11.535 -3.373 1.00 94.44 170 GLN A O 1
ATOM 1288 N N . ALA A 1 171 ? -0.617 -13.326 -4.621 1.00 93.88 171 ALA A N 1
ATOM 1289 C CA . ALA A 1 171 ? -1.673 -14.138 -4.026 1.00 93.88 171 ALA A CA 1
ATOM 1290 C C . ALA A 1 171 ? -1.441 -14.339 -2.519 1.00 93.88 171 ALA A C 1
ATOM 1292 O O . ALA A 1 171 ? -2.356 -14.120 -1.729 1.00 93.88 171 ALA A O 1
ATOM 1293 N N . ALA A 1 172 ? -0.216 -14.699 -2.120 1.00 94.75 172 ALA A N 1
ATOM 1294 C CA . ALA A 1 172 ? 0.144 -14.875 -0.715 1.00 94.75 172 ALA A CA 1
ATOM 1295 C C . ALA A 1 172 ? 0.038 -13.548 0.053 1.00 94.75 172 ALA A C 1
ATOM 1297 O O . ALA A 1 172 ? -0.630 -13.489 1.083 1.00 94.75 172 ALA A O 1
ATOM 1298 N N . ALA A 1 173 ? 0.590 -12.468 -0.512 1.00 92.31 173 ALA A N 1
ATOM 1299 C CA . ALA A 1 173 ? 0.511 -11.135 0.080 1.00 92.31 173 ALA A CA 1
ATOM 1300 C C . ALA A 1 173 ? -0.943 -10.670 0.287 1.00 92.31 173 ALA A C 1
ATOM 1302 O O . ALA A 1 173 ? -1.276 -10.116 1.335 1.00 92.31 173 ALA A O 1
ATOM 1303 N N . LEU A 1 174 ? -1.827 -10.929 -0.682 1.00 93.06 174 LEU A N 1
ATOM 1304 C CA . LEU A 1 174 ? -3.247 -10.594 -0.591 1.00 93.06 174 LEU A CA 1
ATOM 1305 C C . LEU A 1 174 ? -3.969 -11.438 0.468 1.00 93.06 174 LEU A C 1
ATOM 1307 O O . LEU A 1 174 ? -4.801 -10.904 1.200 1.00 93.06 174 LEU A O 1
ATOM 1311 N N . PHE A 1 175 ? -3.659 -12.732 0.588 1.00 94.00 175 PHE A N 1
ATOM 1312 C CA . PHE A 1 175 ? -4.229 -13.569 1.649 1.00 94.00 175 PHE A CA 1
ATOM 1313 C C . PHE A 1 175 ? -3.840 -13.064 3.039 1.00 94.00 175 PHE A C 1
ATOM 1315 O O . PHE A 1 175 ? -4.718 -12.929 3.894 1.00 94.00 175 PHE A O 1
ATOM 1322 N N . ASP A 1 176 ? -2.568 -12.722 3.244 1.00 91.69 176 ASP A N 1
ATOM 1323 C CA . ASP A 1 176 ? -2.087 -12.152 4.505 1.00 91.69 176 ASP A CA 1
ATOM 1324 C C . ASP A 1 176 ? -2.753 -10.800 4.796 1.00 91.69 176 ASP A C 1
ATOM 1326 O O . ASP A 1 176 ? -3.182 -10.540 5.925 1.00 91.69 176 ASP A O 1
ATOM 1330 N N . ALA A 1 177 ? -2.921 -9.962 3.766 1.00 88.62 177 ALA A N 1
ATOM 1331 C CA . ALA A 1 177 ? -3.629 -8.688 3.859 1.00 88.62 177 ALA A CA 1
ATOM 1332 C C . ALA A 1 177 ? -5.077 -8.878 4.326 1.00 88.62 177 ALA A C 1
ATOM 1334 O O . ALA A 1 177 ? -5.510 -8.262 5.300 1.00 88.62 177 ALA A O 1
ATOM 1335 N N . VAL A 1 178 ? -5.825 -9.759 3.658 1.00 90.19 178 VAL A N 1
ATOM 1336 C CA . VAL A 1 178 ? -7.236 -10.028 3.962 1.00 90.19 178 VAL A CA 1
ATOM 1337 C C . VAL A 1 178 ? -7.389 -10.681 5.336 1.00 90.19 178 VAL A C 1
ATOM 1339 O O . VAL A 1 178 ? -8.330 -10.360 6.064 1.00 90.19 178 VAL A O 1
ATOM 1342 N N . ALA A 1 179 ? -6.471 -11.566 5.727 1.00 91.88 179 ALA A N 1
ATOM 1343 C CA . ALA A 1 179 ? -6.456 -12.153 7.062 1.00 91.88 179 ALA A CA 1
ATOM 1344 C C . ALA A 1 179 ? -6.258 -11.079 8.145 1.00 91.88 179 ALA A C 1
ATOM 1346 O O . ALA A 1 179 ? -7.004 -11.062 9.128 1.00 91.88 179 ALA A O 1
ATOM 1347 N N . ALA A 1 180 ? -5.323 -10.146 7.940 1.00 89.12 180 ALA A N 1
ATOM 1348 C CA . ALA A 1 180 ? -5.096 -9.027 8.851 1.00 89.12 180 ALA A CA 1
ATOM 1349 C C . ALA A 1 180 ? -6.326 -8.108 8.958 1.00 89.12 180 ALA A C 1
ATOM 1351 O O . ALA A 1 180 ? -6.730 -7.762 10.068 1.00 89.12 180 ALA A O 1
ATOM 1352 N N . LEU A 1 181 ? -6.970 -7.781 7.832 1.00 88.25 181 LEU A N 1
ATOM 1353 C CA . LEU A 1 181 ? -8.196 -6.971 7.806 1.00 88.25 181 LEU A CA 1
ATOM 1354 C C . LEU A 1 181 ? -9.346 -7.640 8.565 1.00 88.25 181 LEU A C 1
ATOM 1356 O O . LEU A 1 181 ? -10.031 -6.996 9.359 1.00 88.25 181 LEU A O 1
ATOM 1360 N N . ARG A 1 182 ? -9.542 -8.950 8.370 1.00 91.25 182 ARG A N 1
ATOM 1361 C CA . ARG A 1 182 ? -10.559 -9.714 9.109 1.00 91.25 182 ARG A CA 1
ATOM 1362 C C . ARG A 1 182 ? -10.293 -9.711 10.609 1.00 91.25 182 ARG A C 1
ATOM 1364 O O . ARG A 1 182 ? -11.235 -9.578 11.385 1.00 91.25 182 ARG A O 1
ATOM 1371 N N . GLN A 1 183 ? -9.035 -9.859 11.015 1.00 91.44 183 GLN A N 1
ATOM 1372 C CA . GLN A 1 183 ? -8.666 -9.835 12.426 1.00 91.44 183 GLN A CA 1
ATOM 1373 C C . GLN A 1 183 ? -8.936 -8.459 13.051 1.00 91.44 183 GLN A C 1
ATOM 1375 O O . GLN A 1 183 ? -9.527 -8.386 14.128 1.00 91.44 183 GLN A O 1
ATOM 1380 N N . GLU A 1 184 ? -8.581 -7.375 12.356 1.00 87.25 184 GLU A N 1
ATOM 1381 C CA . GLU A 1 184 ? -8.853 -6.012 12.818 1.00 87.25 184 GLU A CA 1
ATOM 1382 C C . GLU A 1 184 ? -10.360 -5.746 12.963 1.00 87.25 184 GLU A C 1
ATOM 1384 O O . GLU A 1 184 ? -10.798 -5.183 13.970 1.00 87.25 184 GLU A O 1
ATOM 1389 N N . GLU A 1 185 ? -11.164 -6.195 11.998 1.00 88.38 185 GLU A N 1
ATOM 1390 C CA . GLU A 1 185 ? -12.618 -6.040 12.037 1.00 88.38 185 GLU A CA 1
ATOM 1391 C C . GLU A 1 185 ? -13.246 -6.825 13.198 1.00 88.38 185 GLU A C 1
ATOM 1393 O O . GLU A 1 185 ? -14.069 -6.285 13.940 1.00 88.38 185 GLU A O 1
ATOM 1398 N N . LEU A 1 186 ? -12.806 -8.063 13.443 1.00 91.56 186 LEU A N 1
ATOM 1399 C CA . LEU A 1 186 ? -13.247 -8.839 14.606 1.00 91.56 186 LEU A CA 1
ATOM 1400 C C . LEU A 1 186 ? -12.886 -8.148 15.926 1.00 91.56 186 LEU A C 1
ATOM 1402 O O . LEU A 1 186 ? -13.703 -8.100 16.850 1.00 91.56 186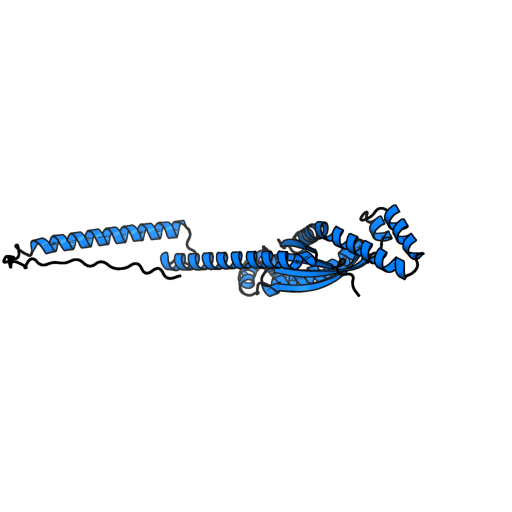 LEU A O 1
ATOM 1406 N N . ASP A 1 187 ? -11.688 -7.578 16.031 1.00 90.12 187 ASP A N 1
ATOM 1407 C CA . ASP A 1 187 ? -11.262 -6.857 17.230 1.00 90.12 187 ASP A CA 1
ATOM 1408 C C . ASP A 1 187 ? -12.043 -5.548 17.419 1.00 90.12 187 ASP A C 1
ATOM 1410 O O . ASP A 1 187 ? -12.371 -5.173 18.551 1.00 90.12 187 ASP A O 1
ATOM 1414 N N . ARG A 1 188 ? -12.415 -4.870 16.329 1.00 87.25 188 ARG A N 1
ATOM 1415 C CA . ARG A 1 188 ? -13.297 -3.697 16.347 1.00 87.25 188 ARG A CA 1
ATOM 1416 C C . ARG A 1 188 ? -14.705 -4.067 16.806 1.00 87.25 188 ARG A C 1
ATOM 1418 O O . ARG A 1 188 ? -15.242 -3.403 17.695 1.00 87.25 188 ARG A O 1
ATOM 1425 N N . GLN A 1 189 ? -15.270 -5.154 16.287 1.00 90.75 189 GLN A N 1
ATOM 1426 C CA . GLN A 1 189 ? -16.571 -5.675 16.712 1.00 90.75 189 GLN A CA 1
ATOM 1427 C C . GLN A 1 189 ? -16.570 -6.053 18.194 1.00 90.75 189 GLN A C 1
ATOM 1429 O O . GLN A 1 189 ? -17.465 -5.633 18.925 1.00 90.75 189 GLN A O 1
ATOM 1434 N N . ARG A 1 190 ? -15.524 -6.740 18.673 1.00 93.00 190 ARG A N 1
ATOM 1435 C CA . ARG A 1 190 ? -15.341 -7.058 20.100 1.00 93.00 190 ARG A CA 1
ATOM 1436 C C . ARG A 1 190 ? -15.249 -5.806 20.968 1.00 93.00 190 ARG A C 1
ATOM 1438 O O . ARG A 1 190 ? -15.872 -5.734 22.024 1.00 93.00 19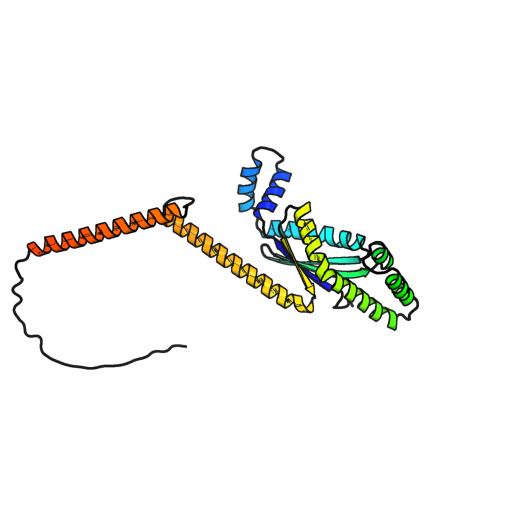0 ARG A O 1
ATOM 1445 N N . LYS A 1 191 ? -14.501 -4.786 20.538 1.00 89.69 191 LYS A N 1
ATOM 1446 C CA . LYS A 1 191 ? -14.430 -3.500 21.255 1.00 89.69 191 LYS A CA 1
ATOM 1447 C C . LYS A 1 191 ? -15.793 -2.815 21.303 1.00 89.69 191 LYS A C 1
ATOM 1449 O O . LYS A 1 191 ? -16.158 -2.275 22.344 1.00 89.69 191 LYS A O 1
ATOM 1454 N N . ASN A 1 192 ? -16.553 -2.849 20.213 1.00 88.75 192 ASN A N 1
ATOM 1455 C CA . ASN A 1 192 ? -17.883 -2.251 20.151 1.00 88.75 192 ASN A CA 1
ATOM 1456 C C . ASN A 1 192 ? -18.890 -3.003 21.030 1.00 88.75 192 ASN A C 1
ATOM 1458 O O . ASN A 1 192 ? -19.630 -2.357 21.771 1.00 88.75 192 ASN A O 1
ATOM 1462 N N . SER A 1 193 ? -18.868 -4.339 21.038 1.00 94.12 193 SER A N 1
ATOM 1463 C CA . SER A 1 193 ? -19.716 -5.141 21.926 1.00 94.12 193 SER A CA 1
ATOM 1464 C C . SER A 1 193 ? -19.371 -4.916 23.399 1.00 94.12 193 SER A C 1
ATOM 1466 O O . SER A 1 193 ? -20.270 -4.782 24.222 1.00 94.12 193 SER A O 1
ATOM 1468 N N . LEU A 1 194 ? -18.081 -4.798 23.740 1.00 90.94 194 LEU A N 1
ATOM 1469 C CA . LEU A 1 194 ? -17.638 -4.471 25.099 1.00 90.94 194 LEU A CA 1
ATOM 1470 C C . LEU A 1 194 ? -18.058 -3.059 25.521 1.00 90.94 194 LEU A C 1
ATOM 1472 O O . LEU A 1 194 ? -18.530 -2.874 26.639 1.00 90.94 194 LEU A O 1
ATOM 1476 N N . LYS A 1 195 ? -17.933 -2.066 24.631 1.00 89.62 195 LYS A N 1
ATOM 1477 C CA . LYS A 1 195 ? -18.423 -0.703 24.887 1.00 89.62 195 LYS A CA 1
ATOM 1478 C C . LYS A 1 195 ? -19.931 -0.688 25.112 1.00 89.62 195 LYS A C 1
ATOM 1480 O O . LYS A 1 195 ? -20.389 0.001 26.017 1.00 89.62 195 LYS A O 1
ATOM 1485 N N . GLN A 1 196 ? -20.689 -1.443 24.320 1.00 94.12 196 GLN A N 1
ATOM 1486 C CA . GLN A 1 196 ? -22.134 -1.548 24.488 1.00 94.12 196 GLN A CA 1
ATOM 1487 C C . GLN A 1 196 ? -22.491 -2.206 25.825 1.00 94.12 196 GLN A C 1
ATOM 1489 O O . GLN A 1 196 ? -23.236 -1.620 26.600 1.00 94.12 196 GLN A O 1
ATOM 1494 N N . ALA A 1 197 ? -21.867 -3.337 26.162 1.00 92.00 197 ALA A N 1
ATOM 1495 C CA . ALA A 1 197 ? -22.071 -3.993 27.451 1.00 92.00 197 ALA A CA 1
ATOM 1496 C C . ALA A 1 197 ? -21.703 -3.083 28.637 1.00 92.00 197 ALA A C 1
ATOM 1498 O O . ALA A 1 197 ? -22.415 -3.048 29.637 1.00 92.00 197 ALA A O 1
ATOM 1499 N N . ALA A 1 198 ? -20.622 -2.303 28.528 1.00 91.44 198 ALA A N 1
ATOM 1500 C CA . ALA A 1 198 ? -20.238 -1.332 29.549 1.00 91.44 198 ALA A CA 1
ATOM 1501 C C . ALA A 1 198 ? -21.278 -0.210 29.704 1.00 91.44 198 ALA A C 1
ATOM 1503 O O . ALA A 1 198 ? -21.563 0.202 30.830 1.00 91.44 198 ALA A O 1
ATOM 1504 N N . ARG A 1 199 ? -21.860 0.279 28.600 1.00 93.75 199 ARG A N 1
ATOM 1505 C CA . ARG A 1 199 ? -22.955 1.266 28.624 1.00 93.75 199 ARG A CA 1
ATOM 1506 C C . ARG A 1 199 ? -24.189 0.691 29.304 1.00 93.75 199 ARG A C 1
ATOM 1508 O O . ARG A 1 199 ? -24.721 1.320 30.212 1.00 93.75 199 ARG A O 1
ATOM 1515 N N . ASP A 1 200 ? -24.581 -0.521 28.925 1.00 94.00 200 ASP A N 1
ATOM 1516 C CA . ASP A 1 200 ? -25.739 -1.212 29.496 1.00 94.00 200 ASP A CA 1
ATOM 1517 C C . ASP A 1 200 ? -25.538 -1.496 30.997 1.00 94.00 200 ASP A C 1
ATOM 1519 O O . ASP A 1 200 ? -26.478 -1.418 31.785 1.00 94.00 200 ASP A O 1
ATOM 1523 N N . PHE A 1 201 ? -24.299 -1.776 31.417 1.00 91.88 201 PHE A N 1
ATOM 1524 C CA . PHE A 1 201 ? -23.956 -2.064 32.810 1.00 91.88 201 PHE A CA 1
ATOM 1525 C C . PHE A 1 201 ? -23.876 -0.815 33.701 1.00 91.88 201 PHE A C 1
ATOM 1527 O O . PHE A 1 201 ? -24.305 -0.848 34.853 1.00 91.88 201 PHE A O 1
ATOM 1534 N N . THR A 1 202 ? -23.306 0.279 33.194 1.00 93.62 202 THR A N 1
ATOM 1535 C CA . THR A 1 202 ? -23.086 1.517 33.968 1.00 93.62 202 THR A CA 1
ATOM 1536 C C . THR A 1 202 ? -24.235 2.519 33.852 1.00 93.62 202 THR A C 1
ATOM 1538 O O . THR A 1 202 ? -24.351 3.410 34.692 1.00 93.62 202 THR A O 1
ATOM 1541 N N . GLY A 1 203 ? -25.056 2.422 32.803 1.00 93.75 203 GLY A N 1
ATOM 1542 C CA . GLY A 1 203 ? -26.053 3.428 32.433 1.00 93.75 203 GLY A CA 1
ATOM 1543 C C . GLY A 1 203 ? -25.461 4.711 31.830 1.00 93.75 203 GLY A C 1
ATOM 1544 O O . GLY A 1 203 ? -26.207 5.645 31.539 1.00 93.75 203 GLY A O 1
ATOM 1545 N N . GLN A 1 204 ? -24.140 4.793 31.640 1.00 90.94 204 GLN A N 1
ATOM 1546 C CA . GLN A 1 204 ? -23.481 5.968 31.067 1.00 90.94 204 GLN A CA 1
ATOM 1547 C C . GLN A 1 204 ? -23.314 5.840 29.548 1.00 90.94 204 GLN A C 1
ATOM 1549 O O . GLN A 1 204 ? -23.087 4.754 29.019 1.00 90.94 204 GLN A O 1
ATOM 1554 N N . LYS A 1 205 ? -23.364 6.971 28.829 1.00 90.38 205 LYS A N 1
ATOM 1555 C CA . LYS A 1 205 ? -23.182 7.014 27.364 1.00 90.38 205 LYS A CA 1
ATOM 1556 C C . LYS A 1 205 ? -21.740 6.708 26.936 1.00 90.38 205 LYS A C 1
ATOM 1558 O O . LYS A 1 205 ? -21.527 6.128 25.872 1.00 90.38 205 LYS A O 1
ATOM 1563 N N . GLU A 1 206 ? -20.754 7.072 27.749 1.00 91.25 206 GLU A N 1
ATOM 1564 C CA . GLU A 1 206 ? -19.328 6.823 27.498 1.00 91.25 206 GLU A CA 1
ATOM 1565 C C . GLU A 1 206 ? -18.635 6.397 28.798 1.00 91.25 206 GLU A C 1
ATOM 1567 O O . GLU A 1 206 ? -17.994 7.217 29.449 1.00 91.25 206 GLU A O 1
ATOM 1572 N N . PRO A 1 207 ? -18.795 5.128 29.212 1.00 84.75 207 PRO A N 1
ATOM 1573 C CA . PRO A 1 207 ? -18.244 4.658 30.475 1.00 84.75 207 PRO A CA 1
ATOM 1574 C C . PRO A 1 207 ? -16.720 4.595 30.425 1.00 84.75 207 PRO A C 1
ATOM 1576 O O . PRO A 1 207 ? -16.138 4.017 29.500 1.00 84.75 207 PRO A O 1
ATOM 1579 N N . THR A 1 208 ? -16.064 5.136 31.448 1.00 90.19 208 THR A N 1
ATOM 1580 C CA . THR A 1 208 ? -14.635 4.913 31.668 1.00 90.19 208 THR A CA 1
ATOM 1581 C C . THR A 1 208 ? -14.399 3.579 32.378 1.00 90.19 208 THR A C 1
ATOM 1583 O O . THR A 1 208 ? -15.307 2.986 32.966 1.00 90.19 208 THR A O 1
ATOM 1586 N N . LEU A 1 209 ? -13.153 3.094 32.371 1.00 82.44 209 LEU A N 1
ATOM 1587 C CA . LEU A 1 209 ? -12.785 1.895 33.134 1.00 82.44 209 LEU A CA 1
ATOM 1588 C C . LEU A 1 209 ? -13.086 2.062 34.635 1.00 82.44 209 LEU A C 1
ATOM 1590 O O . LEU A 1 209 ? -13.492 1.104 35.293 1.00 82.44 209 LEU A O 1
ATOM 1594 N N . ALA A 1 210 ? -12.923 3.278 35.167 1.00 88.62 210 ALA A N 1
ATOM 1595 C CA . ALA A 1 210 ? -13.237 3.594 36.555 1.00 88.62 210 ALA A CA 1
ATOM 1596 C C . ALA A 1 210 ? -14.744 3.473 36.832 1.00 88.62 210 ALA A C 1
ATOM 1598 O O . ALA A 1 210 ? -15.118 2.871 37.837 1.00 88.62 210 ALA A O 1
ATOM 1599 N N . ASP A 1 211 ? -15.598 3.946 35.917 1.00 88.50 211 ASP A N 1
ATOM 1600 C CA . ASP A 1 211 ? -17.059 3.829 36.041 1.00 88.50 211 ASP A CA 1
ATOM 1601 C C . ASP A 1 211 ? -17.508 2.368 36.044 1.00 88.50 211 ASP A C 1
ATOM 1603 O O . ASP A 1 211 ? -18.308 1.963 36.886 1.00 88.50 211 ASP A O 1
ATOM 1607 N N . VAL A 1 212 ? -16.953 1.554 35.138 1.00 85.25 212 VAL A N 1
ATOM 1608 C CA . VAL A 1 212 ? -17.233 0.111 35.091 1.00 85.25 212 VAL A CA 1
ATOM 1609 C C . VAL A 1 212 ? -16.791 -0.553 36.392 1.00 85.25 212 VAL A C 1
ATOM 1611 O O . VAL A 1 212 ? -17.567 -1.285 37.000 1.00 85.25 212 VAL A O 1
ATOM 1614 N N . THR A 1 213 ? -15.580 -0.257 36.866 1.00 87.44 213 THR A N 1
ATOM 1615 C CA . THR A 1 213 ? -15.043 -0.824 38.113 1.00 87.44 213 THR A CA 1
ATOM 1616 C C . THR A 1 213 ? -15.899 -0.433 39.319 1.00 87.44 213 THR A C 1
ATOM 1618 O O . THR A 1 213 ? -16.234 -1.281 40.147 1.00 87.44 213 THR A O 1
ATOM 1621 N N . GLN A 1 214 ? -16.325 0.829 39.402 1.00 91.88 214 GLN A N 1
ATOM 1622 C CA . GLN A 1 214 ? -17.191 1.310 40.474 1.00 91.88 214 GLN A CA 1
ATOM 1623 C C . GLN A 1 214 ? -18.589 0.684 40.401 1.00 91.88 214 GLN A C 1
ATOM 1625 O O . GLN A 1 214 ? -19.148 0.316 41.434 1.00 91.88 214 GLN A O 1
ATOM 1630 N N . ALA A 1 215 ? -19.155 0.532 39.202 1.00 89.19 215 ALA A N 1
ATOM 1631 C CA . ALA A 1 215 ? -20.434 -0.140 39.007 1.00 89.19 215 ALA A CA 1
ATOM 1632 C C . ALA A 1 215 ? -20.361 -1.623 39.410 1.00 89.19 215 ALA A C 1
ATOM 1634 O O . ALA A 1 215 ? -21.288 -2.125 40.045 1.00 89.19 215 ALA A O 1
ATOM 1635 N N . VAL A 1 216 ? -19.246 -2.307 39.117 1.00 89.56 216 VAL A N 1
ATOM 1636 C CA . VAL A 1 216 ? -19.017 -3.699 39.534 1.00 89.56 216 VAL A CA 1
ATOM 1637 C C . VAL A 1 216 ? -18.931 -3.783 41.054 1.00 89.56 216 VAL A C 1
ATOM 1639 O O . VAL A 1 216 ? -19.647 -4.586 41.644 1.00 89.56 216 VAL A O 1
ATOM 1642 N N . ALA A 1 217 ? -18.143 -2.916 41.697 1.00 92.06 217 ALA A N 1
ATOM 1643 C CA . ALA A 1 217 ? -18.030 -2.877 43.156 1.00 92.06 217 ALA A CA 1
ATOM 1644 C C . ALA A 1 217 ? -19.394 -2.658 43.832 1.00 92.06 217 ALA A C 1
ATOM 1646 O O . ALA A 1 217 ? -19.779 -3.421 44.714 1.00 92.06 217 ALA A O 1
ATOM 1647 N N . ARG A 1 218 ? -20.183 -1.688 43.345 1.00 92.88 218 ARG A N 1
ATOM 1648 C CA . ARG A 1 218 ? -21.541 -1.426 43.852 1.00 92.88 218 ARG A CA 1
ATOM 1649 C C . ARG A 1 218 ? -22.470 -2.629 43.696 1.00 92.88 218 ARG A C 1
ATOM 1651 O O . ARG A 1 218 ? -23.312 -2.860 44.561 1.00 92.88 218 ARG A O 1
ATOM 1658 N N . ARG A 1 219 ? -22.347 -3.380 42.598 1.00 92.62 219 ARG A N 1
ATOM 1659 C CA . ARG A 1 219 ? -23.167 -4.572 42.354 1.00 92.62 219 ARG A CA 1
ATOM 1660 C C . ARG A 1 219 ? -22.770 -5.729 43.267 1.00 92.62 219 ARG A C 1
ATOM 1662 O O . ARG A 1 219 ? -23.657 -6.338 43.854 1.00 92.62 219 ARG A O 1
ATOM 1669 N N . CYS A 1 220 ? -21.472 -5.955 43.466 1.00 92.31 220 CYS A N 1
ATOM 1670 C CA . CYS A 1 220 ? -20.973 -6.923 44.443 1.00 92.31 220 CYS A CA 1
ATOM 1671 C C . CYS A 1 220 ? -21.452 -6.591 45.863 1.00 92.31 220 CYS A C 1
ATOM 1673 O O . CYS A 1 220 ? -21.968 -7.470 46.547 1.00 92.31 220 CYS A O 1
ATOM 1675 N N . ASP A 1 221 ? -21.365 -5.325 46.284 1.00 94.81 221 ASP A N 1
ATOM 1676 C CA . ASP A 1 221 ? -21.858 -4.889 47.596 1.00 94.81 221 ASP A CA 1
ATOM 1677 C C . ASP A 1 221 ? -23.366 -5.133 47.751 1.00 94.81 221 ASP A C 1
ATOM 1679 O O . ASP A 1 221 ? -23.828 -5.566 48.809 1.00 94.81 221 ASP A O 1
ATOM 1683 N N . ALA A 1 222 ? -24.148 -4.877 46.698 1.00 94.25 222 ALA A N 1
ATOM 1684 C CA . ALA A 1 222 ? -25.586 -5.126 46.698 1.00 94.25 222 ALA A CA 1
ATOM 1685 C C . ALA A 1 222 ? -25.920 -6.625 46.798 1.00 94.25 222 ALA A C 1
ATOM 1687 O O . ALA A 1 222 ? -26.821 -6.994 47.550 1.00 94.25 222 ALA A O 1
ATOM 1688 N N . ASP A 1 223 ? -25.195 -7.489 46.087 1.00 94.44 223 ASP A N 1
ATOM 1689 C CA . ASP A 1 223 ? -25.421 -8.938 46.116 1.00 94.44 223 ASP A CA 1
ATOM 1690 C C . ASP A 1 223 ? -24.965 -9.567 47.445 1.00 94.44 223 ASP A C 1
ATOM 1692 O O . ASP A 1 223 ? -25.652 -10.442 47.982 1.00 94.44 223 ASP A O 1
ATOM 1696 N N . ILE A 1 224 ? -23.877 -9.065 48.043 1.00 95.56 224 ILE A N 1
ATOM 1697 C CA . ILE A 1 224 ? -23.461 -9.441 49.403 1.00 95.56 224 ILE A CA 1
ATOM 1698 C C . ILE A 1 224 ? -24.554 -9.063 50.406 1.00 95.56 224 ILE A C 1
ATOM 1700 O O . ILE A 1 224 ? -24.955 -9.904 51.208 1.00 95.56 224 ILE A O 1
ATOM 1704 N N . ARG A 1 225 ? -25.089 -7.834 50.341 1.00 95.88 225 ARG A N 1
ATOM 1705 C CA . ARG A 1 225 ? -26.186 -7.400 51.225 1.00 95.88 225 ARG A CA 1
ATOM 1706 C C . ARG A 1 225 ? -27.424 -8.279 51.072 1.00 95.88 225 ARG A C 1
ATOM 1708 O O . ARG A 1 225 ? -27.917 -8.775 52.075 1.00 95.88 225 ARG A O 1
ATOM 1715 N N . ARG A 1 226 ? -27.855 -8.568 49.839 1.00 95.56 226 ARG A N 1
ATOM 1716 C CA . ARG A 1 226 ? -28.984 -9.481 49.579 1.00 95.56 226 ARG A CA 1
ATOM 1717 C C . ARG A 1 226 ? -28.764 -10.873 50.159 1.00 95.56 226 ARG A C 1
ATOM 1719 O O . ARG A 1 226 ? -29.694 -11.460 50.694 1.00 95.56 226 ARG A O 1
ATOM 1726 N N . THR A 1 227 ? -27.546 -11.399 50.051 1.00 95.12 227 THR A N 1
ATOM 1727 C CA . THR A 1 227 ? -27.202 -12.712 50.612 1.00 95.12 227 THR A CA 1
ATOM 1728 C C . THR A 1 227 ? -27.278 -12.689 52.138 1.00 95.12 227 THR A C 1
ATOM 1730 O O . THR A 1 227 ? -27.823 -13.609 52.739 1.00 95.12 227 THR A O 1
ATOM 1733 N N . VAL A 1 228 ? -26.773 -11.625 52.769 1.00 95.81 228 VAL A N 1
ATOM 1734 C CA . VAL A 1 228 ? -26.857 -11.433 54.224 1.00 95.81 228 VAL A CA 1
ATOM 1735 C C . VAL A 1 228 ? -28.309 -11.314 54.688 1.00 95.81 228 VAL A C 1
ATOM 1737 O O . VAL A 1 228 ? -28.668 -11.933 55.687 1.00 95.81 228 VAL A O 1
ATOM 1740 N N . ASP A 1 229 ? -29.137 -10.556 53.970 1.00 95.44 229 ASP A N 1
ATOM 1741 C CA . ASP A 1 229 ? -30.557 -10.394 54.291 1.00 95.44 229 ASP A CA 1
ATOM 1742 C C . ASP A 1 229 ? -31.309 -11.725 54.130 1.00 95.44 229 ASP A C 1
ATOM 1744 O O . ASP A 1 229 ? -32.011 -12.141 55.042 1.00 95.44 229 ASP A O 1
ATOM 1748 N N . PHE A 1 230 ? -31.053 -12.478 53.055 1.00 94.94 230 PHE A N 1
ATOM 1749 C CA . PHE A 1 230 ? -31.632 -13.813 52.860 1.00 94.94 230 PHE A CA 1
ATOM 1750 C C . PHE A 1 230 ? -31.268 -14.793 53.987 1.00 94.94 230 PHE A C 1
ATOM 1752 O O . PHE A 1 230 ? -32.123 -15.531 54.473 1.00 94.94 230 PHE A O 1
ATOM 1759 N N . VAL A 1 231 ? -30.001 -14.813 54.418 1.00 93.94 231 VAL A N 1
ATOM 1760 C CA . VAL A 1 231 ? -29.561 -15.663 55.537 1.00 93.94 231 VAL A CA 1
ATOM 1761 C C . VAL A 1 231 ? -30.225 -15.232 56.845 1.00 93.94 231 VAL A C 1
ATOM 1763 O O . VAL A 1 231 ? -30.601 -16.090 57.641 1.00 93.94 231 VAL A O 1
ATOM 1766 N N . ARG A 1 232 ? -30.393 -13.924 57.069 1.00 94.00 232 ARG A N 1
ATOM 1767 C CA . ARG A 1 232 ? -31.095 -13.401 58.244 1.00 94.00 232 ARG A CA 1
ATOM 1768 C C . ARG A 1 232 ? -32.557 -13.835 58.254 1.00 94.00 232 ARG A C 1
ATOM 1770 O O . ARG A 1 232 ? -32.982 -14.425 59.241 1.00 94.00 232 ARG A O 1
ATOM 1777 N N . ASP A 1 233 ? -33.270 -13.637 57.150 1.00 93.81 233 ASP A N 1
ATOM 1778 C CA . ASP A 1 233 ? -34.669 -14.045 57.003 1.00 93.81 233 ASP A CA 1
ATOM 1779 C C . ASP A 1 233 ? -34.825 -15.557 57.233 1.00 93.81 233 ASP A C 1
ATOM 1781 O O . ASP A 1 233 ? -35.729 -16.003 57.936 1.00 93.81 233 ASP A O 1
ATOM 1785 N N . PHE A 1 234 ? -33.903 -16.364 56.697 1.00 91.56 234 PHE A N 1
ATOM 1786 C CA . PHE A 1 234 ? -33.900 -17.813 56.900 1.00 91.56 234 PHE A CA 1
ATOM 1787 C C . PHE A 1 234 ? -33.719 -18.207 58.376 1.00 91.56 234 PHE A C 1
ATOM 1789 O O . PHE A 1 234 ? -34.394 -19.121 58.853 1.00 91.56 234 PHE A O 1
ATOM 1796 N N . LEU A 1 235 ? -32.830 -17.524 59.105 1.00 89.44 235 LEU A N 1
ATOM 1797 C CA . LEU A 1 235 ? -32.617 -17.759 60.536 1.00 89.44 235 LEU A CA 1
ATOM 1798 C C . LEU A 1 235 ? -33.825 -17.315 61.374 1.00 89.44 235 LEU A C 1
ATOM 1800 O O . LEU A 1 235 ? -34.232 -18.048 62.270 1.00 89.44 235 LEU A O 1
ATOM 1804 N N . GLU A 1 236 ? -34.447 -16.180 61.050 1.00 90.31 236 GLU A N 1
ATOM 1805 C CA . GLU A 1 236 ? -35.657 -15.703 61.736 1.00 90.31 236 GLU A CA 1
ATOM 1806 C C . GLU A 1 236 ? -36.861 -16.637 61.509 1.00 90.31 236 GLU A C 1
ATOM 1808 O O . GLU A 1 236 ? -37.666 -16.855 62.416 1.00 90.31 236 GLU A O 1
ATOM 1813 N N . MET A 1 237 ? -36.967 -17.270 60.334 1.00 84.25 237 MET A N 1
ATOM 1814 C CA . MET A 1 237 ? -37.999 -18.284 60.083 1.00 84.25 237 MET A CA 1
ATOM 1815 C C . MET A 1 237 ? -37.781 -19.589 60.867 1.00 84.25 237 MET A C 1
ATOM 1817 O O . MET A 1 237 ? -38.753 -20.304 61.135 1.00 84.25 237 MET A O 1
ATOM 1821 N N . ALA A 1 238 ? -36.542 -19.917 61.245 1.00 72.62 238 ALA A N 1
ATOM 1822 C CA . ALA A 1 238 ? -36.230 -21.142 61.982 1.00 72.62 238 ALA A CA 1
ATOM 1823 C C . ALA A 1 238 ? -36.745 -21.113 63.435 1.00 72.62 238 ALA A C 1
ATOM 1825 O O . ALA A 1 238 ? -37.122 -22.160 63.962 1.00 72.62 238 ALA A O 1
ATOM 1826 N N . ASP A 1 239 ? -36.870 -19.933 64.047 1.00 66.94 239 ASP A N 1
ATOM 1827 C CA . ASP A 1 239 ? -37.357 -19.782 65.428 1.00 66.94 239 ASP A CA 1
ATOM 1828 C C . ASP A 1 239 ? -38.875 -20.019 65.586 1.00 66.94 239 ASP A C 1
ATOM 1830 O O . ASP A 1 239 ? -39.383 -20.135 66.701 1.00 66.94 239 ASP A O 1
ATOM 1834 N N . CYS A 1 240 ? -39.623 -20.158 64.484 1.00 59.41 240 CYS A N 1
ATOM 1835 C CA . CYS A 1 240 ? -41.083 -20.327 64.505 1.00 59.41 240 CYS A CA 1
ATOM 1836 C C . CYS A 1 240 ? -41.577 -21.770 64.295 1.00 59.41 240 CYS A C 1
ATOM 1838 O O . CYS A 1 240 ? -42.787 -22.013 64.281 1.00 59.41 240 CYS A O 1
ATOM 1840 N N . ARG A 1 241 ? -40.686 -22.759 64.168 1.00 54.25 241 ARG A N 1
ATOM 1841 C CA . ARG A 1 241 ? -41.065 -24.179 64.219 1.00 54.25 241 ARG A CA 1
ATOM 1842 C C . ARG A 1 241 ? -40.255 -24.886 65.290 1.00 54.25 241 ARG A C 1
ATOM 1844 O O . ARG A 1 241 ? -39.124 -25.299 65.058 1.00 54.25 241 ARG A O 1
ATOM 1851 N N . GLY A 1 242 ? -40.899 -25.110 66.438 1.00 62.44 242 GLY A N 1
ATOM 1852 C CA . GLY A 1 242 ? -40.516 -26.209 67.318 1.00 62.44 242 GLY A CA 1
ATOM 1853 C C . GLY A 1 242 ? -40.315 -27.479 66.480 1.00 62.44 242 GLY A C 1
ATOM 1854 O O . GLY A 1 242 ? -41.009 -27.644 65.468 1.00 62.44 242 GLY A O 1
ATOM 1855 N N . PRO A 1 243 ? -39.337 -28.324 66.844 1.00 57.03 243 PRO A N 1
ATOM 1856 C CA . PRO A 1 243 ? -38.872 -29.419 66.006 1.00 57.03 243 PRO A CA 1
ATOM 1857 C C . PRO A 1 243 ? -40.081 -30.196 65.484 1.00 57.03 243 PRO A C 1
ATOM 1859 O O . PRO A 1 243 ? -40.871 -30.677 66.306 1.00 57.03 243 PRO A O 1
ATOM 1862 N N . PRO A 1 244 ? -40.283 -30.304 64.152 1.00 55.25 244 PRO A N 1
ATOM 1863 C CA . PRO A 1 244 ? -41.268 -31.239 63.652 1.00 55.25 244 PRO A CA 1
ATOM 1864 C C . PRO A 1 244 ? -40.872 -32.581 64.245 1.00 55.25 244 PRO A C 1
ATOM 1866 O O . PRO A 1 244 ? -39.725 -33.014 64.128 1.00 55.25 244 PRO A O 1
ATOM 1869 N N . THR A 1 245 ? -41.790 -33.187 64.985 1.00 58.28 245 THR A N 1
ATOM 1870 C CA . THR A 1 245 ? -41.615 -34.525 65.526 1.00 58.28 245 THR A CA 1
ATOM 1871 C C . THR A 1 245 ? -41.581 -35.440 64.311 1.00 58.28 245 THR A C 1
ATOM 1873 O O . THR A 1 245 ? -42.615 -35.872 63.811 1.00 58.28 245 THR A O 1
ATOM 1876 N N . VAL A 1 246 ? -40.392 -35.621 63.737 1.00 52.62 246 VAL A N 1
ATOM 1877 C CA . VAL A 1 246 ? -40.180 -36.526 62.618 1.00 52.62 246 VAL A CA 1
ATOM 1878 C C . VAL A 1 246 ? -40.318 -37.914 63.216 1.00 52.62 246 VAL A C 1
ATOM 1880 O O . VAL A 1 246 ? -39.400 -38.436 63.848 1.00 52.62 246 VAL A O 1
ATOM 1883 N N . ALA A 1 247 ? -41.522 -38.469 63.091 1.00 55.72 247 ALA A N 1
ATOM 1884 C CA . ALA A 1 247 ? -41.742 -39.887 63.262 1.00 55.72 247 ALA A CA 1
ATOM 1885 C C . ALA A 1 247 ? -40.755 -40.599 62.335 1.00 55.72 247 ALA A C 1
ATOM 1887 O O . ALA A 1 247 ? -40.711 -40.353 61.130 1.00 55.72 247 ALA A O 1
ATOM 1888 N N . LEU A 1 248 ? -39.908 -41.407 62.958 1.00 48.28 248 LEU A N 1
ATOM 1889 C CA . LEU A 1 248 ? -38.840 -42.172 62.347 1.00 48.28 248 LEU A CA 1
ATOM 1890 C C . LEU A 1 248 ? -39.465 -43.291 61.495 1.00 48.28 248 LEU A C 1
ATOM 1892 O O . LEU A 1 248 ? -39.484 -44.448 61.906 1.00 48.28 248 LEU A O 1
ATOM 1896 N N . GLU A 1 249 ? -40.039 -42.964 60.336 1.00 52.53 249 GLU A N 1
ATOM 1897 C CA . GLU A 1 249 ? -40.375 -43.985 59.346 1.00 52.53 249 GLU A CA 1
ATOM 1898 C C . GLU A 1 249 ? -39.077 -44.483 58.712 1.00 52.53 249 GLU A C 1
ATOM 1900 O O . GLU A 1 249 ? -38.360 -43.777 58.003 1.00 52.53 249 GLU A O 1
ATOM 1905 N N . GLN A 1 250 ? -38.759 -45.728 59.057 1.00 53.97 250 GLN A N 1
ATOM 1906 C CA . GLN A 1 250 ? -37.685 -46.522 58.490 1.00 53.97 250 GLN A CA 1
ATOM 1907 C C . GLN A 1 250 ? -37.864 -46.610 56.971 1.00 53.97 250 GLN A C 1
ATOM 1909 O O . GLN A 1 250 ? -38.732 -47.330 56.481 1.00 53.97 250 GLN A O 1
ATOM 1914 N N . ALA A 1 251 ? -37.018 -45.908 56.219 1.00 50.00 251 ALA A N 1
ATOM 1915 C CA . ALA A 1 251 ? -36.879 -46.162 54.794 1.00 50.00 251 ALA A CA 1
ATOM 1916 C C . ALA A 1 251 ? -36.034 -47.436 54.583 1.00 50.00 251 ALA A C 1
ATOM 1918 O O . ALA A 1 251 ? -34.977 -47.586 55.207 1.00 50.00 251 ALA A O 1
ATOM 1919 N N . PRO A 1 252 ? -36.492 -48.366 53.730 1.00 53.12 252 PRO A N 1
ATOM 1920 C CA . PRO A 1 252 ? -35.844 -49.646 53.522 1.00 53.12 252 PRO A CA 1
ATOM 1921 C C . PRO A 1 252 ? -34.535 -49.508 52.741 1.00 53.12 252 PRO A C 1
ATOM 1923 O O . PRO A 1 252 ? -34.412 -48.767 51.769 1.00 53.12 252 PRO A O 1
ATOM 1926 N N . SER A 1 253 ? -33.572 -50.307 53.187 1.00 63.69 253 SER A N 1
ATOM 1927 C CA . SER A 1 253 ? -32.359 -50.697 52.478 1.00 63.69 253 SER A CA 1
ATOM 1928 C C . SER A 1 253 ? -32.684 -51.389 51.147 1.00 63.69 253 SER A C 1
ATOM 1930 O O . SER A 1 253 ? -33.360 -52.416 51.151 1.00 63.69 253 SER A O 1
ATOM 1932 N N . ALA A 1 254 ? -32.175 -50.854 50.035 1.00 49.41 254 ALA A N 1
ATOM 1933 C CA . ALA A 1 254 ? -31.870 -51.560 48.780 1.00 49.41 254 ALA A CA 1
ATOM 1934 C C . ALA A 1 254 ? -31.092 -50.580 47.870 1.00 49.41 254 ALA A C 1
ATOM 1936 O O . ALA A 1 254 ? -31.540 -49.456 47.682 1.00 49.41 254 ALA A O 1
ATOM 1937 N N . ALA A 1 255 ? -29.827 -50.853 47.512 1.00 53.00 255 ALA A N 1
ATOM 1938 C CA . ALA A 1 255 ? -29.398 -51.502 46.253 1.00 53.00 255 ALA A CA 1
ATOM 1939 C C . ALA A 1 255 ? -29.752 -50.651 45.005 1.00 53.00 255 ALA A C 1
ATOM 1941 O O . ALA A 1 255 ? -30.860 -50.155 44.909 1.00 53.00 255 ALA A O 1
ATOM 1942 N N . ALA A 1 256 ? -28.944 -50.415 43.973 1.00 50.75 256 ALA A N 1
ATOM 1943 C CA . ALA A 1 256 ? -27.705 -50.965 43.430 1.00 50.75 256 ALA A CA 1
ATOM 1944 C C . ALA A 1 256 ? -27.186 -49.911 42.402 1.00 50.75 256 ALA A C 1
ATOM 1946 O O . ALA A 1 256 ? -27.969 -49.102 41.916 1.00 50.75 256 ALA A O 1
ATOM 1947 N N . VAL A 1 257 ? -25.876 -49.732 42.209 1.00 57.47 257 VAL A N 1
ATOM 1948 C CA . VAL A 1 257 ? -25.098 -50.178 41.023 1.00 57.47 257 VAL A CA 1
ATOM 1949 C C . VAL A 1 257 ? -25.681 -49.791 39.647 1.00 57.47 257 VAL A C 1
ATOM 1951 O O . VAL A 1 257 ? -26.764 -50.229 39.278 1.00 57.47 257 VAL A O 1
ATOM 1954 N N . GLY A 1 258 ? -24.865 -49.081 38.855 1.00 50.00 258 GLY A N 1
ATOM 1955 C CA . GLY A 1 258 ? -24.999 -48.846 37.405 1.00 50.00 258 GLY A CA 1
ATOM 1956 C C . GLY A 1 258 ? -24.491 -47.439 37.073 1.00 50.00 258 GLY A C 1
ATOM 1957 O O . GLY A 1 258 ? -25.176 -46.470 37.371 1.00 50.00 258 GLY A O 1
ATOM 1958 N N . ASP A 1 259 ? -23.230 -47.196 36.718 1.00 55.97 259 ASP A N 1
ATOM 1959 C CA . ASP A 1 259 ? -22.433 -47.665 35.571 1.00 55.97 259 ASP A CA 1
ATOM 1960 C C . ASP A 1 259 ? -22.986 -47.236 34.195 1.00 55.97 259 ASP A C 1
ATOM 1962 O O . ASP A 1 259 ? -24.191 -47.278 33.965 1.00 55.97 259 ASP A O 1
ATOM 1966 N N . SER A 1 260 ? -22.065 -46.889 33.284 1.00 52.69 260 SER A N 1
ATOM 1967 C CA . SER A 1 260 ? -22.236 -46.354 31.912 1.00 52.69 260 SER A CA 1
ATOM 1968 C C . SER A 1 260 ? -22.571 -44.855 31.781 1.00 52.69 260 SER A C 1
ATOM 1970 O O . SER A 1 260 ? -23.418 -44.321 32.476 1.00 52.69 260 SER A O 1
ATOM 1972 N N . SER A 1 261 ? -21.988 -44.077 30.866 1.00 54.91 261 SER A N 1
ATOM 1973 C CA . SER A 1 261 ? -21.053 -44.375 29.776 1.00 54.91 261 SER A CA 1
ATOM 1974 C C . SER A 1 261 ? -20.483 -43.071 29.208 1.00 54.91 261 SER A C 1
ATOM 1976 O O . SER A 1 261 ? -21.202 -42.087 29.035 1.00 54.91 261 SER A O 1
ATOM 1978 N N . LEU A 1 262 ? -19.205 -43.130 28.836 1.00 59.59 262 LEU A N 1
ATOM 1979 C CA . LEU A 1 262 ? -18.533 -42.268 27.865 1.00 59.59 262 LEU A CA 1
ATOM 1980 C C . LEU A 1 262 ? -19.377 -42.043 26.599 1.00 59.59 262 LEU A C 1
ATOM 1982 O O . LEU A 1 262 ? -19.760 -43.002 25.934 1.00 59.59 262 LEU A O 1
ATOM 1986 N N . VAL A 1 263 ? -19.539 -40.783 26.190 1.00 61.78 263 VAL A N 1
ATOM 1987 C CA . VAL A 1 263 ? -19.837 -40.430 24.794 1.00 61.78 263 VAL A CA 1
ATOM 1988 C C . VAL A 1 263 ? -18.825 -39.386 24.335 1.00 61.78 263 VAL A C 1
ATOM 1990 O O . VAL A 1 263 ? -18.980 -38.189 24.560 1.00 61.78 263 VAL A O 1
ATOM 1993 N N . GLN A 1 264 ? -17.774 -39.871 23.672 1.00 57.97 264 GLN A N 1
ATOM 1994 C CA . GLN A 1 264 ? -16.997 -39.095 22.711 1.00 57.97 264 GLN A CA 1
ATOM 1995 C C . GLN A 1 264 ? -17.873 -38.843 21.478 1.00 57.97 264 GLN A C 1
ATOM 1997 O O . GLN A 1 264 ? -18.387 -39.789 20.876 1.00 57.97 264 GLN A O 1
ATOM 2002 N N . LYS A 1 265 ? -17.995 -37.584 21.053 1.00 56.69 265 LYS A N 1
ATOM 2003 C CA . LYS A 1 265 ? -18.35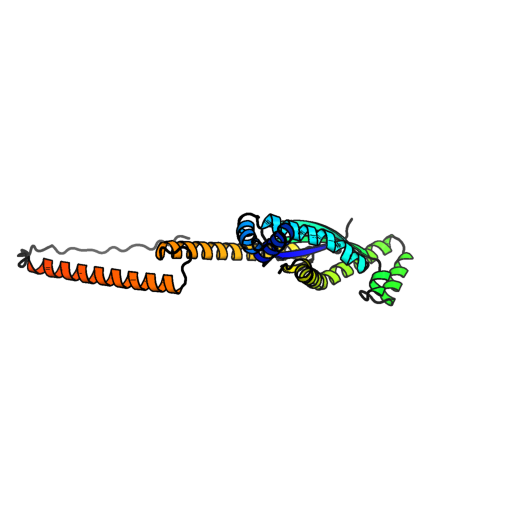5 -37.251 19.672 1.00 56.69 265 LYS A CA 1
ATOM 2004 C C . LYS A 1 265 ? -17.290 -36.338 19.073 1.00 56.69 265 LYS A C 1
ATOM 2006 O O . LYS A 1 265 ? -16.724 -35.502 19.769 1.00 56.69 265 LYS A O 1
ATOM 2011 N N . ARG A 1 266 ? -17.010 -36.672 17.816 1.00 67.50 266 ARG A N 1
ATOM 2012 C CA . ARG A 1 266 ? -15.925 -36.248 16.929 1.00 67.50 266 ARG A CA 1
ATOM 2013 C C . ARG A 1 266 ? -15.957 -34.768 16.587 1.00 67.50 266 ARG A C 1
ATOM 2015 O O . ARG A 1 266 ? -17.081 -34.228 16.516 1.00 67.50 266 ARG A O 1
#

Organism: NCBI:txid1333877

pLDDT: mean 87.02, std 13.32, range [47.19, 98.19]

Secondary structure (DSSP, 8-state):
---TTSEEEEEEEE--HHHHHHHHHHHHH-S-TTHHHHHHHHHHHS-HHHHHHHHHHHHHHHHHHHHHHTTEEEEEEEEEEETTEEEEEEEEEEE-HHHHHHTTSS-HHHHHHHHHGGGS-HHHHHHHHHHHHHHHHHHHHHHHHHHHHHHHHHHH---EEEEEEETTTHHHHHHHHHHHHHHHHHHHHHHHHHHHHHHHHH--SS--HHHHHHHHHHHHHHHHHHHHHHHHHHHHHHTT----------PPP-------------

Radius of gyration: 34.66 Å; chains: 1; bounding box: 70×80×102 Å